Protein AF-X1VFS2-F1 (afdb_monomer)

pLDDT: mean 88.84, std 8.35, range [45.91, 97.94]

Secondary structure (DSSP, 8-state):
-HHHHHHHHHHHHHHHHHHHHHHHHHHHHHHHHHHHHTTPBPSS-EEETTT--EEE-TTPBPPHHHIIIIIHHHHHTT-EE--HHHHHHHHHHHHHHHHHHHHHHHHHHHHHHHHHH---PPTT-S---------PPPP-TT-EEE-TTS-EEE------GGGS-EETTSPBPS----TTHHHHHT-THHHHHHHHHHHHHHHT------SSS---HHHHHHHHHHTT--TTSEE-EE-TTT-PBPSS-EE----

InterPro domains:
  IPR007120 DNA-directed RNA polymerase, subunit 2, hybrid-binding domain [PF00562] (66-255)
  IPR007121 RNA polymerase, beta subunit, conserved site [PS01166] (142-154)
  IPR015712 DNA-directed RNA polymerase, subunit 2 [PTHR20856] (39-255)
  IPR037033 DNA-directed RNA polymerase, subunit 2, hybrid-binding domain superfamily [G3DSA:2.40.270.10] (96-205)
  IPR037033 DNA-directed RNA polymerase, subunit 2, hybrid-binding domain superfamily [G3DSA:2.40.270.10] (206-255)

Foldseek 3Di:
DVVVVVLVVVLVVLVVVLVVVLVVLLVVLLVQLCVLQAQDFAQQFKAFPPPRDRLGGGRDGDDPVSCVPRNVVCLLVVGIDGPPVSVVVSVVSNVVSVVVSVVSVVVSVVVSVDSVVDDDDDPPDPDDDDDDDDDDDDDDFQDWDADPLGDIDTRHDDDDQLQAKAAPVRHGDRDDDDPVVCVVVVSVVVLLCFLQQALCVLVVHDDDADPPRGDDLVNSLVSCVVSVHDSVQWGWIAGSVPRHIDPDTDRGGDD

Nearest PDB structures (foldseek):
  8i24-assembly1_C  TM=9.788E-01  e=1.398E-14  Acetivibrio thermocellus DSM 1313
  8x6g-assembly1_C  TM=9.625E-01  e=4.987E-12  Staphylococcus aureus
  7l7b-assembly1_C  TM=6.695E-01  e=7.170E-13  Clostridia bacterium
  8orq-assembly1_B  TM=9.599E-01  e=2.251E-09  Pyrococcus furiosus DSM 3638
  7o72-assembly1_B  TM=9.602E-01  e=4.252E-08  Saccharomyces cerevisiae 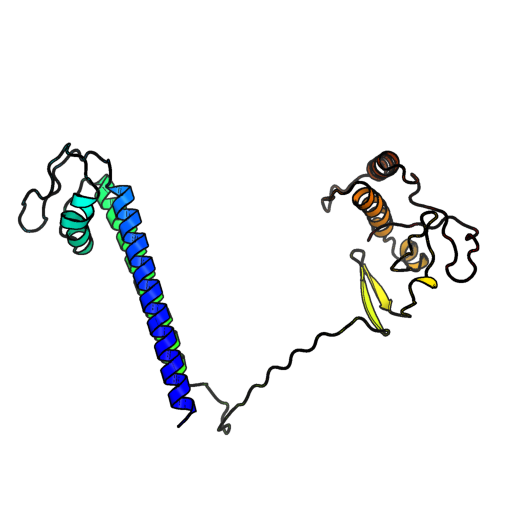S288C

Mean predicted aligned error: 11.98 Å

Sequence (255 aa):
SRERLSDAQFIKDIEAEREKAVKNLKEARDLCLERLLLGTKHTKDITHIETGDVVHKAGAKISGRVFKKKLLLAIIEDRLKFERSQENKIETIMLTYRNALNALLAQAEKRIDAIRKGDELAPGVIKMVKVYVARKRRLAVGDKMSGRHGNKGVVAKILPEEDMPFMADGTPVDIVLNPLGVPSRMNLGQILETHLGWAAEKGGYRVMSPVFDGVLEKTIKELLEEQDLPIIGKTALYDGRTGEIFDEEVTVGYI

Structure (mmCIF, N/CA/C/O backbone):
data_AF-X1VFS2-F1
#
_entry.id   AF-X1VFS2-F1
#
loop_
_atom_site.group_PDB
_atom_site.id
_atom_site.type_symbol
_atom_site.label_atom_id
_atom_site.label_alt_id
_atom_site.label_comp_id
_atom_site.label_asym_id
_atom_site.label_entity_id
_atom_site.label_seq_id
_atom_site.pdbx_PDB_ins_code
_atom_site.Cartn_x
_atom_site.Cartn_y
_atom_site.Cartn_z
_atom_site.occupancy
_atom_site.B_iso_or_equiv
_atom_site.auth_seq_id
_atom_site.auth_comp_id
_atom_site.auth_asym_id
_atom_site.auth_atom_id
_atom_site.pdbx_PDB_model_num
ATOM 1 N N . SER A 1 1 ? 1.709 -31.965 -31.008 1.00 50.56 1 SER A N 1
ATOM 2 C CA . SER A 1 1 ? 1.687 -30.973 -32.107 1.00 50.56 1 SER A CA 1
ATOM 3 C C . SER A 1 1 ? 1.217 -29.588 -31.652 1.00 50.56 1 SER A C 1
ATOM 5 O O . SER A 1 1 ? 1.825 -28.623 -32.086 1.00 50.56 1 SER A O 1
ATOM 7 N N . ARG A 1 2 ? 0.216 -29.457 -30.759 1.00 45.91 2 ARG A N 1
ATOM 8 C CA . ARG A 1 2 ? -0.259 -28.156 -30.223 1.00 45.91 2 ARG A CA 1
ATOM 9 C C . ARG A 1 2 ? 0.753 -27.363 -29.370 1.00 45.91 2 ARG A C 1
ATOM 11 O O . ARG A 1 2 ? 0.756 -26.147 -29.464 1.00 45.91 2 ARG A O 1
ATOM 18 N N . GLU A 1 3 ? 1.628 -28.013 -28.599 1.00 57.09 3 GLU A N 1
ATOM 19 C CA . GLU A 1 3 ? 2.626 -27.309 -27.759 1.00 57.09 3 GLU A CA 1
ATOM 20 C C . GLU A 1 3 ? 3.713 -26.616 -28.591 1.00 57.09 3 GLU A C 1
ATOM 22 O O . GLU A 1 3 ? 3.932 -25.426 -28.425 1.00 57.09 3 GLU A O 1
ATOM 27 N N . ARG A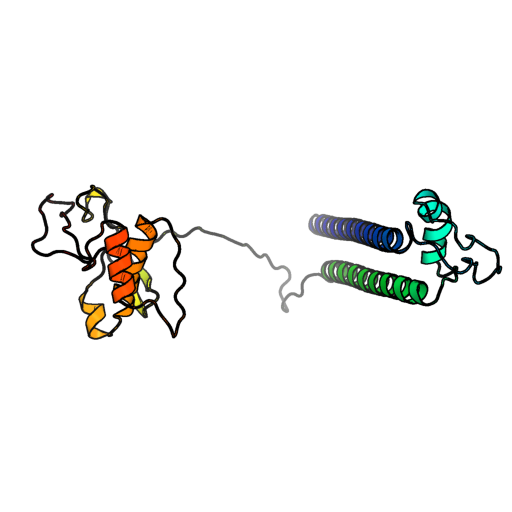 1 4 ? 4.268 -27.285 -29.612 1.00 59.44 4 ARG A N 1
ATOM 28 C CA . ARG A 1 4 ? 5.230 -26.655 -30.541 1.00 59.44 4 ARG A CA 1
ATOM 29 C C . ARG A 1 4 ? 4.635 -25.480 -31.330 1.00 59.44 4 ARG A C 1
ATOM 31 O O . ARG A 1 4 ? 5.365 -24.575 -31.713 1.00 59.44 4 ARG A O 1
ATOM 38 N N . LEU A 1 5 ? 3.321 -25.500 -31.578 1.00 60.72 5 LEU A N 1
ATOM 39 C CA . LEU A 1 5 ? 2.596 -24.370 -32.173 1.00 60.72 5 LEU A CA 1
ATOM 40 C C . LEU A 1 5 ? 2.491 -23.189 -31.192 1.00 60.72 5 LEU A C 1
ATOM 42 O O . LEU A 1 5 ? 2.562 -22.045 -31.626 1.00 60.72 5 LEU A O 1
ATOM 46 N N . SER A 1 6 ? 2.372 -23.462 -29.889 1.00 73.81 6 SER A N 1
ATOM 47 C CA . SER A 1 6 ? 2.388 -22.441 -28.836 1.00 73.81 6 SER A CA 1
ATOM 48 C C . SER A 1 6 ? 3.782 -21.839 -28.651 1.00 73.81 6 SER A C 1
ATOM 50 O O . SER A 1 6 ? 3.908 -20.623 -28.586 1.00 73.81 6 SER A O 1
ATOM 52 N N . ASP A 1 7 ? 4.831 -22.662 -28.633 1.00 79.25 7 ASP A N 1
ATOM 53 C CA . ASP A 1 7 ? 6.214 -22.194 -28.462 1.00 79.25 7 ASP A CA 1
ATOM 54 C C . ASP A 1 7 ? 6.672 -21.343 -29.649 1.00 79.25 7 ASP A C 1
ATOM 56 O O . ASP A 1 7 ? 7.290 -20.295 -29.471 1.00 79.25 7 ASP A O 1
ATOM 60 N N . ALA A 1 8 ? 6.308 -21.749 -30.870 1.00 83.25 8 ALA A N 1
ATOM 61 C CA . ALA A 1 8 ? 6.552 -20.956 -32.070 1.00 83.25 8 ALA A CA 1
ATOM 62 C C . ALA A 1 8 ? 5.844 -19.593 -32.009 1.00 83.25 8 ALA A C 1
ATOM 64 O O . ALA A 1 8 ? 6.416 -18.587 -32.431 1.00 83.25 8 ALA A O 1
ATOM 65 N N . GLN A 1 9 ? 4.629 -19.544 -31.452 1.00 86.94 9 GLN A N 1
ATOM 66 C CA . GLN A 1 9 ? 3.910 -18.290 -31.247 1.00 86.94 9 GLN A CA 1
ATOM 67 C C . GLN A 1 9 ? 4.601 -17.410 -30.194 1.00 86.94 9 GLN A C 1
ATOM 69 O O . GLN A 1 9 ? 4.817 -16.231 -30.454 1.00 86.94 9 GLN A O 1
ATOM 74 N N . PHE A 1 10 ? 5.040 -17.974 -29.065 1.00 84.81 10 PHE A N 1
ATOM 75 C CA . PHE A 1 10 ? 5.772 -17.225 -28.037 1.00 84.81 10 PHE A CA 1
ATOM 76 C C . PHE A 1 10 ? 7.107 -16.668 -28.540 1.00 84.81 10 PHE A C 1
ATOM 78 O O . PHE A 1 10 ? 7.449 -15.526 -28.238 1.00 84.81 10 PHE A O 1
ATOM 85 N N . ILE A 1 11 ? 7.857 -17.446 -29.326 1.00 88.31 11 ILE A N 1
ATOM 86 C CA . ILE A 1 11 ? 9.099 -16.974 -29.952 1.00 88.31 11 ILE A CA 1
ATOM 87 C C . ILE A 1 11 ? 8.795 -15.805 -30.891 1.00 88.31 11 ILE A C 1
ATOM 89 O O . ILE A 1 11 ? 9.463 -14.776 -30.810 1.00 88.31 11 ILE A O 1
ATOM 93 N N . LYS A 1 12 ? 7.750 -15.921 -31.718 1.00 91.44 12 LYS A N 1
ATOM 94 C CA . LYS A 1 12 ? 7.321 -14.848 -32.621 1.00 91.44 12 LYS A CA 1
ATOM 95 C C . LYS A 1 12 ? 6.915 -13.579 -31.866 1.00 91.44 12 LYS A C 1
ATOM 97 O O . LYS A 1 12 ? 7.256 -12.479 -32.295 1.00 91.44 12 LYS A O 1
ATOM 102 N N . ASP A 1 13 ? 6.233 -13.717 -30.733 1.00 91.19 13 ASP A N 1
ATOM 103 C CA . ASP A 1 13 ? 5.841 -12.582 -29.894 1.00 91.19 13 ASP A CA 1
ATOM 104 C C . ASP A 1 13 ? 7.070 -11.893 -29.270 1.00 91.19 13 ASP A C 1
ATOM 106 O O . ASP A 1 13 ? 7.151 -10.664 -29.263 1.00 91.19 13 ASP A O 1
ATOM 110 N N . ILE A 1 14 ? 8.069 -12.663 -28.817 1.00 90.56 14 ILE A N 1
ATOM 111 C CA . ILE A 1 14 ? 9.347 -12.128 -28.312 1.00 90.56 14 ILE A CA 1
ATOM 112 C C . ILE A 1 14 ? 10.132 -11.428 -29.426 1.00 90.56 14 ILE A C 1
ATOM 114 O O . ILE A 1 14 ? 10.718 -10.370 -29.197 1.00 90.56 14 ILE A O 1
ATOM 118 N N . GLU A 1 15 ? 10.149 -11.985 -30.637 1.00 91.50 15 GLU A N 1
ATOM 119 C CA . GLU A 1 15 ? 10.794 -11.362 -31.794 1.00 91.50 15 GLU A CA 1
ATOM 120 C C . GLU A 1 15 ? 10.118 -10.041 -32.175 1.00 91.50 15 GLU A C 1
ATOM 122 O O . GLU A 1 15 ? 10.817 -9.050 -32.401 1.00 91.50 15 GLU A O 1
ATOM 127 N N . ALA A 1 16 ? 8.784 -9.989 -32.161 1.00 92.81 16 ALA A N 1
ATOM 128 C CA . ALA A 1 16 ? 8.022 -8.766 -32.401 1.00 92.81 16 ALA A CA 1
ATOM 129 C C . ALA A 1 16 ? 8.253 -7.710 -31.302 1.00 92.81 16 ALA A C 1
ATOM 131 O O . ALA A 1 16 ? 8.432 -6.524 -31.597 1.00 92.81 16 ALA A O 1
ATOM 132 N N . GLU A 1 17 ? 8.296 -8.126 -30.030 1.00 92.00 17 GLU A N 1
ATOM 133 C CA . GLU A 1 17 ? 8.639 -7.262 -28.894 1.00 92.00 17 GLU A CA 1
ATOM 134 C C . GLU A 1 17 ? 10.053 -6.682 -29.057 1.00 92.00 17 GLU A C 1
ATOM 136 O O . GLU A 1 17 ? 10.250 -5.470 -28.931 1.00 92.00 17 GLU A O 1
ATOM 141 N N . ARG A 1 18 ? 11.024 -7.531 -29.422 1.00 93.12 18 ARG A N 1
ATOM 142 C CA . ARG A 1 18 ? 12.409 -7.139 -29.710 1.00 93.12 18 ARG A CA 1
ATOM 143 C C . ARG A 1 18 ? 12.472 -6.125 -30.848 1.00 93.12 18 ARG A C 1
ATOM 145 O O . ARG A 1 18 ? 13.117 -5.093 -30.691 1.00 93.12 18 ARG A O 1
ATOM 152 N N . GLU A 1 19 ? 11.815 -6.380 -31.978 1.00 92.62 19 GLU A N 1
ATOM 153 C CA . GLU A 1 19 ? 11.806 -5.461 -33.125 1.00 92.62 19 GLU A CA 1
ATOM 154 C C . GLU A 1 19 ? 11.235 -4.090 -32.763 1.00 92.62 19 GLU A C 1
ATOM 156 O O . GLU A 1 19 ? 11.834 -3.059 -33.087 1.00 92.62 19 GLU A O 1
ATOM 161 N N . LYS A 1 20 ? 10.116 -4.066 -32.032 1.00 93.94 20 LYS A N 1
ATOM 162 C CA . LYS A 1 20 ? 9.510 -2.826 -31.539 1.00 93.94 20 LYS A CA 1
ATOM 163 C C . LYS A 1 20 ? 10.455 -2.081 -30.597 1.00 93.94 20 LYS A C 1
ATOM 165 O O . LYS A 1 20 ? 10.632 -0.872 -30.736 1.00 93.94 20 LYS A O 1
ATOM 170 N N . ALA A 1 21 ? 11.090 -2.786 -29.666 1.00 91.69 21 ALA A N 1
ATOM 171 C CA . ALA A 1 21 ? 12.004 -2.184 -28.706 1.00 91.69 21 ALA A CA 1
ATOM 172 C C . ALA A 1 21 ? 13.284 -1.647 -29.382 1.00 91.69 21 ALA A C 1
ATOM 174 O O . ALA A 1 21 ? 13.715 -0.535 -29.081 1.00 91.69 21 ALA A O 1
ATOM 175 N N . VAL A 1 22 ? 13.836 -2.366 -30.368 1.00 93.25 22 VAL A N 1
ATOM 176 C CA . VAL A 1 22 ? 14.965 -1.899 -31.195 1.00 93.25 22 VAL A CA 1
ATOM 177 C C . VAL A 1 22 ? 14.580 -0.665 -32.007 1.00 93.25 22 VAL A C 1
ATOM 179 O O . VAL A 1 22 ? 15.368 0.276 -32.101 1.00 93.25 22 VAL A O 1
ATOM 182 N N . LYS A 1 23 ? 13.375 -0.638 -32.589 1.00 93.81 23 LYS A N 1
ATOM 183 C CA . LYS A 1 23 ? 12.868 0.531 -33.315 1.00 93.81 23 LYS A CA 1
ATOM 184 C C . LYS A 1 23 ? 12.774 1.753 -32.397 1.00 93.81 23 LYS A C 1
ATOM 186 O O . LYS A 1 23 ? 13.333 2.792 -32.733 1.00 93.81 23 LYS A O 1
ATOM 191 N N . ASN A 1 24 ? 12.167 1.603 -31.221 1.00 93.00 24 ASN A N 1
ATOM 192 C CA . ASN A 1 24 ? 12.066 2.680 -30.233 1.00 93.00 24 ASN A CA 1
ATOM 193 C C . ASN A 1 24 ? 13.450 3.183 -29.792 1.00 93.00 24 ASN A C 1
ATOM 195 O O . ASN A 1 24 ? 13.664 4.384 -29.653 1.00 93.00 24 ASN A O 1
ATOM 199 N N . LEU A 1 25 ? 14.412 2.273 -29.606 1.00 92.38 25 LEU A N 1
ATOM 200 C CA . LEU A 1 25 ? 15.778 2.628 -29.227 1.00 92.38 25 LEU A CA 1
ATOM 201 C C . LEU A 1 25 ? 16.503 3.409 -30.339 1.00 92.38 25 LEU A C 1
ATOM 203 O O . LEU A 1 25 ? 17.219 4.368 -30.048 1.00 92.38 25 LEU A O 1
ATOM 207 N N . LYS A 1 26 ? 16.295 3.037 -31.611 1.00 91.38 26 LYS A N 1
ATOM 208 C CA . LYS A 1 26 ? 16.805 3.786 -32.773 1.00 91.38 26 LYS A CA 1
ATOM 209 C C . LYS A 1 26 ? 16.201 5.187 -32.842 1.00 91.38 26 LYS A C 1
ATOM 211 O O . LYS A 1 26 ? 16.942 6.149 -32.998 1.00 91.38 26 LYS A O 1
ATOM 216 N N . GLU A 1 27 ? 14.888 5.310 -32.664 1.00 91.62 27 GLU A N 1
ATOM 217 C CA . GLU A 1 27 ? 14.199 6.607 -32.651 1.00 91.62 27 GLU A CA 1
ATOM 218 C C . GLU A 1 27 ? 14.689 7.502 -31.501 1.00 91.62 27 GLU A C 1
ATOM 220 O O . GLU A 1 27 ? 14.945 8.688 -31.705 1.00 91.62 27 GLU A O 1
ATOM 225 N N . ALA A 1 28 ? 14.902 6.935 -30.309 1.00 91.12 28 ALA A N 1
ATOM 226 C CA . ALA A 1 28 ? 15.454 7.660 -29.166 1.00 91.12 28 ALA A CA 1
ATOM 227 C C . ALA A 1 28 ? 16.888 8.153 -29.424 1.00 91.12 28 ALA A C 1
ATOM 229 O O . ALA A 1 28 ? 17.206 9.306 -29.128 1.00 91.12 28 ALA A O 1
ATOM 230 N N . ARG A 1 29 ? 17.747 7.311 -30.019 1.00 92.00 29 ARG A N 1
ATOM 231 C CA . ARG A 1 29 ? 19.097 7.708 -30.455 1.00 92.00 29 ARG A CA 1
ATOM 232 C C . ARG A 1 29 ? 19.027 8.860 -31.453 1.00 92.00 29 ARG A C 1
ATOM 234 O O . ARG A 1 29 ? 19.726 9.855 -31.269 1.00 92.00 29 ARG A O 1
ATOM 241 N N . ASP A 1 30 ? 18.196 8.727 -32.484 1.00 89.31 30 ASP A N 1
ATOM 242 C CA . ASP A 1 30 ? 18.066 9.725 -33.547 1.00 89.31 30 ASP A CA 1
ATOM 243 C C . ASP A 1 30 ? 17.601 11.066 -32.978 1.00 89.31 30 ASP A C 1
ATOM 245 O O . ASP A 1 30 ? 18.160 12.099 -33.333 1.00 89.31 30 ASP A O 1
ATOM 249 N N . LEU A 1 31 ? 16.665 11.051 -32.024 1.00 89.50 31 LEU A N 1
ATOM 250 C CA . LEU A 1 31 ? 16.196 12.245 -31.324 1.00 89.50 31 LEU A CA 1
ATOM 251 C C . LEU A 1 31 ? 17.290 12.894 -30.460 1.00 89.50 31 LEU A C 1
ATOM 253 O O . LEU A 1 31 ? 17.406 14.119 -30.431 1.00 89.50 31 LEU A O 1
ATOM 257 N N . CYS A 1 32 ? 18.097 12.100 -29.751 1.00 88.81 32 CYS A N 1
ATOM 258 C CA . CYS A 1 32 ? 19.217 12.609 -28.955 1.00 88.81 32 CYS A CA 1
ATOM 259 C C . CYS A 1 32 ? 20.290 13.262 -29.836 1.00 88.81 32 CYS A C 1
ATOM 261 O O . CYS A 1 32 ? 20.767 14.352 -29.517 1.00 88.81 32 CYS A O 1
ATOM 263 N N . LEU A 1 33 ? 20.631 12.629 -30.962 1.00 87.44 33 LEU A N 1
ATOM 264 C CA . LEU A 1 33 ? 21.558 13.183 -31.951 1.00 87.44 33 LEU A CA 1
ATOM 265 C C . LEU A 1 33 ? 20.980 14.439 -32.624 1.00 87.44 33 LEU A C 1
ATOM 267 O O . LEU A 1 33 ? 21.690 15.430 -32.793 1.00 87.44 33 LEU A O 1
ATOM 271 N N . GLU A 1 34 ? 19.687 14.431 -32.951 1.00 87.00 34 GLU A N 1
ATOM 272 C CA . GLU A 1 34 ? 18.983 15.569 -33.544 1.00 87.00 34 GLU A CA 1
ATOM 273 C C . GLU A 1 34 ? 18.989 16.774 -32.591 1.00 87.00 34 GLU A C 1
ATOM 275 O O . GLU A 1 34 ? 19.370 17.870 -32.994 1.00 87.00 34 GLU A O 1
ATOM 280 N N . ARG A 1 35 ? 18.666 16.578 -31.306 1.00 86.81 35 ARG A N 1
ATOM 281 C CA . ARG A 1 35 ? 18.717 17.634 -30.277 1.00 86.81 35 ARG A CA 1
ATOM 282 C C . ARG A 1 35 ? 20.121 18.184 -30.049 1.00 86.81 35 ARG A C 1
ATOM 284 O O . ARG A 1 35 ? 20.262 19.371 -29.775 1.00 86.81 35 ARG A O 1
ATOM 291 N N . LEU A 1 36 ? 21.143 17.334 -30.137 1.00 85.31 36 LEU A N 1
ATOM 292 C CA . LEU A 1 36 ? 22.529 17.751 -29.948 1.00 85.31 36 LEU A CA 1
ATOM 293 C C . LEU A 1 36 ? 23.019 18.659 -31.085 1.00 85.31 36 LEU A C 1
ATOM 295 O O . LEU A 1 36 ? 23.807 19.571 -30.839 1.00 85.31 36 LEU A O 1
ATOM 299 N N . LEU A 1 37 ? 22.582 18.391 -32.319 1.00 81.62 37 LEU A N 1
ATOM 300 C CA . LEU A 1 37 ? 23.125 19.028 -33.521 1.00 81.62 37 LEU A CA 1
ATOM 301 C C . LEU A 1 37 ? 22.239 20.148 -34.084 1.00 81.62 37 LEU A C 1
ATOM 303 O O . LEU A 1 37 ? 22.762 21.095 -34.678 1.00 81.62 37 LEU A O 1
ATOM 307 N N . LEU A 1 38 ? 20.918 20.099 -33.889 1.00 82.25 38 LEU A N 1
ATOM 308 C CA . LEU A 1 38 ? 20.002 21.127 -34.388 1.00 82.25 38 LEU A CA 1
ATOM 309 C C . LEU A 1 38 ? 20.279 22.501 -33.779 1.00 82.25 38 LEU A C 1
ATOM 311 O O . LEU A 1 38 ? 20.429 22.663 -32.573 1.00 82.25 38 LEU A O 1
ATOM 315 N N . GLY A 1 39 ? 20.292 23.526 -34.634 1.00 68.56 39 GLY A N 1
ATOM 316 C CA . GLY A 1 39 ? 20.418 24.923 -34.210 1.00 68.56 39 GLY A CA 1
ATOM 317 C C . GLY A 1 39 ? 21.813 25.331 -33.723 1.00 68.56 39 GLY A C 1
ATOM 318 O O . GLY A 1 39 ? 22.064 26.531 -33.586 1.00 68.56 39 GLY A O 1
ATOM 319 N N . THR A 1 40 ? 22.729 24.378 -33.534 1.00 73.00 40 THR A N 1
ATOM 320 C CA . THR A 1 40 ? 24.122 24.668 -33.190 1.00 73.00 40 THR A CA 1
ATOM 321 C C . THR A 1 40 ? 24.875 25.209 -34.408 1.00 73.00 40 THR A C 1
ATOM 323 O O . THR A 1 40 ? 24.685 24.759 -35.540 1.00 73.00 40 THR A O 1
ATOM 326 N N . LYS A 1 41 ? 25.686 26.250 -34.189 1.00 71.69 41 LYS A N 1
ATOM 327 C CA . LYS A 1 41 ? 26.643 26.752 -35.179 1.00 71.69 41 LYS A CA 1
ATOM 328 C C . LYS A 1 41 ? 27.991 26.127 -34.859 1.00 71.69 41 LYS A C 1
ATOM 330 O O . LYS A 1 41 ? 28.523 26.355 -33.778 1.00 71.69 41 LYS A O 1
ATOM 335 N N . HIS A 1 42 ? 28.526 25.353 -35.789 1.00 73.38 42 HIS A N 1
ATOM 336 C CA . HIS A 1 42 ? 29.829 24.718 -35.625 1.00 73.38 42 HIS A CA 1
ATOM 337 C C . HIS A 1 42 ? 30.931 25.702 -36.008 1.00 73.38 42 HIS A C 1
ATOM 339 O O . HIS A 1 42 ? 30.791 26.432 -36.993 1.00 73.38 42 HIS A O 1
ATOM 345 N N . THR A 1 43 ? 32.010 25.734 -35.229 1.00 72.44 43 THR A N 1
ATOM 346 C CA . THR A 1 43 ? 33.159 26.617 -35.489 1.00 72.44 43 THR A CA 1
ATOM 347 C C . THR A 1 43 ? 34.068 26.080 -36.596 1.00 72.44 43 THR A C 1
ATOM 349 O O . THR A 1 43 ? 34.759 26.855 -37.253 1.00 72.44 43 THR A O 1
ATOM 352 N N . LYS A 1 44 ? 34.035 24.763 -36.828 1.00 78.88 44 LYS A N 1
ATOM 353 C CA . LYS A 1 44 ? 34.806 24.045 -37.848 1.00 78.88 44 LYS A CA 1
ATOM 354 C C . LYS A 1 44 ? 33.883 23.327 -38.831 1.00 78.88 44 LYS A C 1
ATOM 356 O O . LYS A 1 44 ? 32.748 22.990 -38.489 1.00 78.88 44 LYS A O 1
ATOM 361 N N . ASP A 1 45 ? 34.392 23.109 -40.041 1.00 81.88 45 ASP A N 1
ATOM 362 C CA . ASP A 1 45 ? 33.724 22.313 -41.069 1.00 81.88 45 ASP A CA 1
ATOM 363 C C . ASP A 1 45 ? 33.577 20.863 -40.590 1.00 81.88 45 ASP A C 1
ATOM 365 O O . ASP A 1 45 ? 34.504 20.294 -40.012 1.00 81.88 45 ASP A O 1
ATOM 369 N N . ILE A 1 46 ? 32.413 20.265 -40.846 1.00 80.88 46 ILE A N 1
ATOM 370 C CA . ILE A 1 46 ? 32.204 18.829 -40.660 1.00 80.88 46 ILE A CA 1
ATOM 371 C C . ILE A 1 46 ? 32.723 18.150 -41.921 1.00 80.88 46 ILE A C 1
ATOM 373 O O . ILE A 1 46 ? 32.163 18.346 -43.007 1.00 80.88 46 ILE A O 1
ATOM 377 N N . THR A 1 47 ? 33.787 17.366 -41.779 1.00 82.12 47 THR A N 1
ATOM 378 C CA . THR A 1 47 ? 34.448 16.681 -42.892 1.00 82.12 47 THR A CA 1
ATOM 379 C C . THR A 1 47 ? 34.248 15.176 -42.820 1.00 82.12 47 THR A C 1
ATOM 381 O O . THR A 1 47 ? 34.087 14.602 -41.741 1.00 82.12 47 THR A O 1
ATOM 384 N N . HIS A 1 48 ? 34.253 14.527 -43.980 1.00 81.69 48 HIS A N 1
ATOM 385 C CA . HIS A 1 48 ? 34.316 13.074 -44.050 1.00 81.69 48 HIS A CA 1
ATOM 386 C C . HIS A 1 48 ? 35.725 12.606 -43.671 1.00 81.69 48 HIS A C 1
ATOM 388 O O . HIS A 1 48 ? 36.713 13.172 -44.139 1.00 81.69 48 HIS A O 1
ATOM 394 N N . ILE A 1 49 ? 35.827 11.574 -42.834 1.00 77.50 49 ILE A N 1
ATOM 395 C CA . ILE A 1 49 ? 37.110 11.080 -42.312 1.00 77.50 49 ILE A CA 1
ATOM 396 C C . ILE A 1 49 ? 37.967 10.486 -43.438 1.00 77.50 49 ILE A C 1
ATOM 398 O O . ILE A 1 49 ? 39.168 10.731 -43.479 1.00 77.50 49 ILE A O 1
ATOM 402 N N . GLU A 1 50 ? 37.350 9.753 -44.368 1.00 75.94 50 GLU A N 1
ATOM 403 C CA . GLU A 1 50 ? 38.076 9.064 -45.448 1.00 75.94 50 GLU A CA 1
ATOM 404 C C . GLU A 1 50 ? 38.374 9.944 -46.672 1.00 75.94 50 GLU A C 1
ATOM 406 O O . GLU A 1 50 ? 39.476 9.886 -47.206 1.00 75.94 50 GLU A O 1
ATOM 411 N N . THR A 1 51 ? 37.415 10.757 -47.136 1.00 75.81 51 THR A N 1
ATOM 412 C CA . THR A 1 51 ? 37.570 11.542 -48.374 1.00 75.81 51 THR A CA 1
ATOM 413 C C . THR A 1 51 ? 38.055 12.967 -48.121 1.00 75.81 51 THR A C 1
ATOM 415 O O . THR A 1 51 ? 38.486 13.644 -49.047 1.00 75.81 51 THR A O 1
ATOM 418 N N . GLY A 1 52 ? 37.988 13.448 -46.874 1.00 71.25 52 GLY A N 1
ATOM 419 C CA . GLY A 1 52 ? 38.297 14.836 -46.529 1.00 71.25 52 GLY A CA 1
ATOM 420 C C . GLY A 1 52 ? 37.256 15.850 -47.018 1.00 71.25 52 GLY A C 1
ATOM 421 O O . GLY A 1 52 ? 37.410 17.044 -46.760 1.00 71.25 52 GLY A O 1
ATOM 422 N N . ASP A 1 53 ? 36.187 15.400 -47.682 1.00 79.56 53 ASP A N 1
ATOM 423 C CA . ASP A 1 53 ? 35.170 16.281 -48.250 1.00 79.56 53 ASP A CA 1
ATOM 424 C C . ASP A 1 53 ? 34.386 17.017 -47.164 1.00 79.56 53 ASP A C 1
ATOM 426 O O . ASP A 1 53 ? 33.999 16.447 -46.138 1.00 79.56 53 ASP A O 1
ATOM 430 N N . VAL A 1 54 ? 34.088 18.293 -47.419 1.00 80.62 54 VAL A N 1
ATOM 431 C CA . VAL A 1 54 ? 33.267 19.114 -46.525 1.00 80.62 54 VAL A CA 1
ATOM 432 C C . VAL A 1 54 ? 31.797 18.721 -46.680 1.00 80.62 54 VAL A C 1
ATOM 434 O O . VAL A 1 54 ? 31.118 19.110 -47.632 1.00 80.62 54 VAL A O 1
ATOM 437 N N . VAL A 1 55 ? 31.284 17.972 -45.704 1.00 80.25 55 VAL A N 1
ATOM 438 C CA . VAL A 1 55 ? 29.888 17.513 -45.650 1.00 80.25 55 VAL A CA 1
ATOM 439 C C . VAL A 1 55 ? 28.964 18.644 -45.196 1.00 80.25 55 VAL A C 1
ATOM 441 O O . VAL A 1 55 ? 27.831 18.767 -45.678 1.00 80.25 55 VAL A O 1
ATOM 444 N N . HIS A 1 56 ? 29.448 19.508 -44.297 1.00 81.88 56 HIS A N 1
ATOM 445 C CA . HIS A 1 56 ? 28.732 20.699 -43.850 1.00 81.88 56 HIS A CA 1
ATOM 446 C C . HIS A 1 56 ? 29.693 21.825 -43.450 1.00 81.88 56 HIS A C 1
ATOM 448 O O . HIS A 1 56 ? 30.591 21.618 -42.637 1.00 81.88 56 HIS A O 1
ATOM 454 N N . LYS A 1 57 ? 29.476 23.030 -43.990 1.00 78.44 57 LYS A N 1
ATOM 455 C CA . LYS A 1 57 ? 30.327 24.202 -43.729 1.00 78.44 57 LYS A CA 1
ATOM 456 C C . LYS A 1 57 ? 30.148 24.760 -42.310 1.00 78.44 57 LYS A C 1
ATOM 458 O O . LYS A 1 57 ? 29.041 24.736 -41.761 1.00 78.44 57 LYS A O 1
ATOM 463 N N . ALA A 1 58 ? 31.221 25.321 -41.765 1.00 78.06 58 ALA A N 1
ATOM 464 C CA . ALA A 1 58 ? 31.274 26.055 -40.510 1.00 78.06 58 ALA A CA 1
ATOM 465 C C . ALA A 1 58 ? 30.340 27.274 -40.539 1.00 78.06 58 ALA A C 1
ATOM 467 O O . ALA A 1 58 ? 30.103 27.890 -41.578 1.00 78.06 58 ALA A O 1
ATOM 468 N N . GLY A 1 59 ? 29.768 27.620 -39.385 1.00 68.94 59 GLY A N 1
ATOM 469 C CA . GLY A 1 59 ? 28.878 28.774 -39.215 1.00 68.94 59 GLY A CA 1
ATOM 470 C C . GLY A 1 59 ? 27.452 28.612 -39.764 1.00 68.94 59 GLY A C 1
ATOM 471 O O . GLY A 1 59 ? 26.556 29.349 -39.340 1.00 68.94 59 GLY A O 1
ATOM 472 N N . ALA A 1 60 ? 27.200 27.636 -40.644 1.00 78.25 60 ALA A N 1
ATOM 473 C CA . ALA A 1 60 ? 25.857 27.297 -41.105 1.00 78.25 60 ALA A CA 1
ATOM 474 C C . ALA A 1 60 ? 25.079 26.534 -40.017 1.00 78.25 60 ALA A C 1
ATOM 476 O O . ALA A 1 60 ? 25.626 25.677 -39.324 1.00 78.25 60 ALA A O 1
ATOM 477 N N . LYS A 1 61 ? 23.783 26.836 -39.863 1.00 79.31 61 LYS A N 1
ATOM 478 C CA . LYS A 1 61 ? 22.908 26.113 -38.928 1.00 79.31 61 LYS A CA 1
ATOM 479 C C . LYS A 1 61 ? 22.494 24.769 -39.527 1.00 79.31 61 LYS A C 1
ATOM 481 O O . LYS A 1 61 ? 21.989 24.734 -40.651 1.00 79.31 61 LYS A O 1
ATOM 486 N N . ILE A 1 62 ? 22.604 23.692 -38.753 1.00 79.81 62 ILE A N 1
ATOM 487 C CA . ILE A 1 62 ? 22.041 22.397 -39.144 1.00 79.81 62 ILE A CA 1
ATOM 488 C C . ILE A 1 62 ? 20.513 22.465 -39.041 1.00 79.81 62 ILE A C 1
ATOM 490 O O . ILE A 1 62 ? 19.955 22.716 -37.971 1.00 79.81 62 ILE A O 1
ATOM 494 N N . SER A 1 63 ? 19.833 22.225 -40.164 1.00 78.88 63 SER A N 1
ATOM 495 C CA . SER A 1 63 ? 18.379 22.024 -40.218 1.00 78.88 63 SER A CA 1
ATOM 496 C C . SER A 1 63 ? 18.030 20.534 -40.144 1.00 78.88 63 SER A C 1
ATOM 498 O O . SER A 1 63 ? 18.815 19.687 -40.574 1.00 78.88 63 SER A O 1
ATOM 500 N N . GLY A 1 64 ? 16.823 20.191 -39.676 1.00 75.75 64 GLY A N 1
ATOM 501 C CA . GLY A 1 64 ? 16.395 18.787 -39.524 1.00 75.75 64 GLY A CA 1
ATOM 502 C C . GLY A 1 64 ? 16.423 17.993 -40.836 1.00 75.75 64 GLY A C 1
ATOM 503 O O . GLY A 1 64 ? 16.715 16.798 -40.852 1.00 75.75 64 GLY A O 1
ATOM 504 N N . ARG A 1 65 ? 16.222 18.672 -41.975 1.00 78.31 65 ARG A N 1
ATOM 505 C CA . ARG A 1 65 ? 16.327 18.065 -43.312 1.00 78.31 65 ARG A CA 1
ATOM 506 C C . ARG A 1 65 ? 17.765 17.675 -43.663 1.00 78.31 65 ARG A C 1
ATOM 508 O O . ARG A 1 65 ? 17.973 16.632 -44.278 1.00 78.31 65 ARG A O 1
ATOM 515 N N . VAL A 1 66 ? 18.738 18.504 -43.284 1.00 78.25 66 VAL A N 1
ATOM 516 C CA . VAL A 1 66 ? 20.170 18.240 -43.491 1.00 78.25 66 VAL A CA 1
ATOM 517 C C . VAL A 1 66 ? 20.641 17.128 -42.559 1.00 78.25 66 VAL A C 1
ATOM 519 O O . VAL A 1 66 ? 21.315 16.210 -43.019 1.00 78.25 66 VAL A O 1
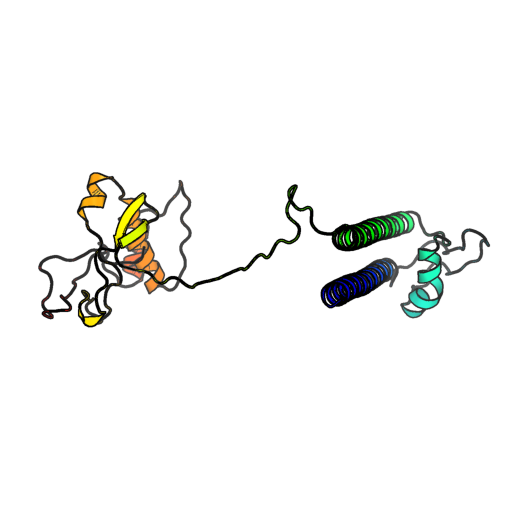ATOM 522 N N . PHE A 1 67 ? 20.208 17.151 -41.296 1.00 81.88 67 PHE A N 1
ATOM 523 C CA . PHE A 1 67 ? 20.518 16.104 -40.328 1.00 81.88 67 PHE A CA 1
ATOM 524 C C . PHE A 1 67 ? 20.073 14.720 -40.823 1.00 81.88 67 PHE A C 1
ATOM 526 O O . PHE A 1 67 ? 20.907 13.831 -40.984 1.00 81.88 67 PHE A O 1
ATOM 533 N N . LYS A 1 68 ? 18.792 14.564 -41.185 1.00 79.62 68 LYS A N 1
ATOM 534 C CA . LYS A 1 68 ? 18.240 13.272 -41.626 1.00 79.62 68 LYS A CA 1
ATOM 535 C C . LYS A 1 68 ? 18.838 12.755 -42.937 1.00 79.62 68 LYS A C 1
ATOM 537 O O . LYS A 1 68 ? 19.025 11.553 -43.073 1.00 79.62 68 LYS A O 1
ATOM 542 N N . LYS A 1 69 ? 19.122 13.632 -43.911 1.00 76.94 69 LYS A N 1
ATOM 543 C CA . LYS A 1 69 ? 19.606 13.208 -45.241 1.00 76.94 69 LYS A CA 1
ATOM 544 C C . LYS A 1 69 ? 21.120 13.053 -45.354 1.00 76.94 69 LYS A C 1
ATOM 546 O O . LYS A 1 69 ? 21.556 12.250 -46.167 1.00 76.94 69 LYS A O 1
ATOM 551 N N . LYS A 1 70 ? 21.904 13.866 -44.641 1.00 75.81 70 LYS A N 1
ATOM 552 C CA . LYS A 1 70 ? 23.357 13.970 -44.866 1.00 75.81 70 LYS A CA 1
ATOM 553 C C . LYS A 1 70 ? 24.207 13.561 -43.670 1.00 75.81 70 LYS A C 1
ATOM 555 O O . LYS A 1 70 ? 25.331 13.130 -43.875 1.00 75.81 70 LYS A O 1
ATOM 560 N N . LEU A 1 71 ? 23.702 13.720 -42.447 1.00 77.81 71 LEU A N 1
ATOM 561 C CA . LEU A 1 71 ? 24.520 13.548 -41.244 1.00 77.81 71 LEU A CA 1
ATOM 562 C C . LEU A 1 71 ? 24.198 12.255 -40.501 1.00 77.81 71 LEU A C 1
ATOM 564 O O . LEU A 1 71 ? 25.116 11.566 -40.090 1.00 77.81 71 LEU A O 1
ATOM 568 N N . LEU A 1 72 ? 22.923 11.887 -40.366 1.00 81.38 72 LEU A N 1
ATOM 569 C CA . LEU A 1 72 ? 22.508 10.765 -39.523 1.00 81.38 72 LEU A CA 1
ATOM 570 C C . LEU A 1 72 ? 23.187 9.439 -39.904 1.00 81.38 72 LEU A C 1
ATOM 572 O O . LEU A 1 72 ? 23.784 8.798 -39.046 1.00 81.38 72 LEU A O 1
ATOM 576 N N . LEU A 1 73 ? 23.132 9.048 -41.182 1.00 81.19 73 LEU A N 1
ATOM 577 C CA . LEU A 1 73 ? 23.751 7.801 -41.646 1.00 81.19 73 LEU A CA 1
ATOM 578 C C . LEU A 1 73 ? 25.276 7.828 -41.464 1.00 81.19 73 LEU A C 1
ATOM 580 O O . LEU A 1 73 ? 25.846 6.884 -40.933 1.00 81.19 73 LEU A O 1
ATOM 584 N N . ALA A 1 74 ? 25.914 8.945 -41.814 1.00 80.69 74 ALA A N 1
ATOM 585 C CA . ALA A 1 74 ? 27.361 9.095 -41.724 1.00 80.69 74 ALA A CA 1
ATOM 586 C C . ALA A 1 74 ? 27.877 9.174 -40.269 1.00 80.69 74 ALA A C 1
ATOM 588 O O . ALA A 1 74 ? 28.993 8.746 -40.001 1.00 80.69 74 ALA A O 1
ATOM 589 N N . ILE A 1 75 ? 27.066 9.662 -39.317 1.00 81.19 75 ILE A N 1
ATOM 590 C CA . ILE A 1 75 ? 27.352 9.589 -37.870 1.00 81.19 75 ILE A CA 1
ATOM 591 C C . ILE A 1 75 ? 27.262 8.141 -37.380 1.00 81.19 75 ILE A C 1
ATOM 593 O O . ILE A 1 75 ? 28.087 7.701 -36.588 1.00 81.19 75 ILE A O 1
ATOM 597 N N . ILE A 1 76 ? 26.252 7.391 -37.832 1.00 80.75 76 ILE A N 1
ATOM 598 C CA . ILE A 1 76 ? 26.064 5.989 -37.431 1.00 80.75 76 ILE A CA 1
ATOM 599 C C . ILE A 1 76 ? 27.217 5.114 -37.935 1.00 80.75 76 ILE A C 1
ATOM 601 O O . ILE A 1 76 ? 27.638 4.205 -37.225 1.00 80.75 76 ILE A O 1
ATOM 605 N N . GLU A 1 77 ? 27.715 5.398 -39.138 1.00 80.50 77 GLU A N 1
ATOM 606 C CA . GLU A 1 77 ? 28.849 4.712 -39.766 1.00 80.50 77 GLU A CA 1
ATOM 607 C C . GLU A 1 77 ? 30.219 5.235 -39.303 1.00 80.50 77 GLU A C 1
ATOM 609 O O . GLU A 1 77 ? 31.233 4.770 -39.812 1.00 80.50 77 GLU A O 1
ATOM 614 N N . ASP A 1 78 ? 30.251 6.183 -38.359 1.00 79.31 78 ASP A N 1
ATOM 615 C CA . ASP A 1 78 ? 31.474 6.773 -37.800 1.00 79.31 78 ASP A CA 1
ATOM 616 C C . ASP A 1 78 ? 32.400 7.400 -38.861 1.00 79.31 78 ASP A C 1
ATOM 618 O O . ASP A 1 78 ? 33.619 7.282 -38.815 1.00 79.31 78 ASP A O 1
ATOM 622 N N . ARG A 1 79 ? 31.806 8.057 -39.868 1.00 81.12 79 ARG A N 1
ATOM 623 C CA . ARG A 1 79 ? 32.523 8.617 -41.030 1.00 81.12 79 ARG A CA 1
ATOM 624 C C . ARG A 1 79 ? 32.721 10.127 -40.988 1.00 81.12 79 ARG A C 1
ATOM 626 O O . ARG A 1 79 ? 33.275 10.691 -41.931 1.00 81.12 79 ARG A O 1
ATOM 633 N N . LEU A 1 80 ? 32.251 10.808 -39.946 1.00 82.12 80 LEU A N 1
ATOM 634 C CA . LEU A 1 80 ? 32.296 12.268 -39.850 1.00 82.12 80 LEU A CA 1
ATOM 635 C C . LEU A 1 80 ? 33.184 12.732 -38.708 1.00 82.12 80 LEU A C 1
ATOM 637 O O . LEU A 1 80 ? 33.060 12.259 -37.584 1.00 82.12 80 LEU A O 1
ATOM 641 N N . LYS A 1 81 ? 33.999 13.745 -38.989 1.00 81.50 81 LYS A N 1
ATOM 642 C CA . LYS A 1 81 ? 34.802 14.433 -37.987 1.00 81.50 81 LYS A CA 1
ATOM 643 C C . LYS A 1 81 ? 34.087 15.692 -37.51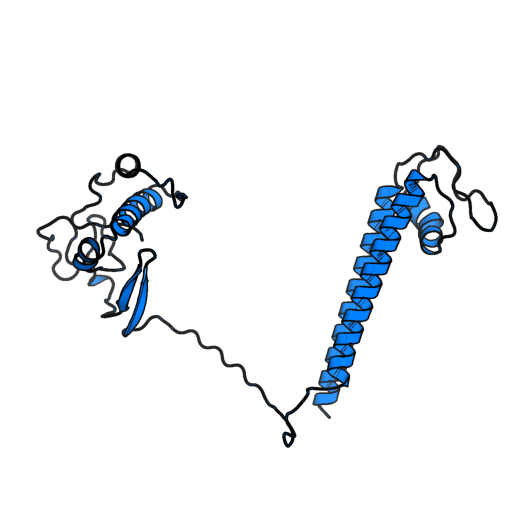2 1.00 81.50 81 LYS A C 1
ATOM 645 O O . LYS A 1 81 ? 33.720 16.549 -38.318 1.00 81.50 81 LYS A O 1
ATOM 650 N N . PHE A 1 82 ? 33.911 15.806 -36.199 1.00 83.19 82 PHE A N 1
ATOM 651 C CA . PHE A 1 82 ? 33.283 16.957 -35.551 1.00 83.19 82 PHE A CA 1
ATOM 652 C C . PHE A 1 82 ? 34.300 17.768 -34.743 1.00 83.19 82 PHE A C 1
ATOM 654 O O . PHE A 1 82 ? 35.480 17.439 -34.635 1.00 83.19 82 PHE A O 1
ATOM 661 N N . GLU A 1 83 ? 33.839 18.870 -34.157 1.00 82.69 83 GLU A N 1
ATOM 662 C CA . GLU A 1 83 ? 34.595 19.550 -33.114 1.00 82.69 83 GLU A CA 1
ATOM 663 C C . GLU A 1 83 ? 34.662 18.675 -31.848 1.00 82.69 83 GLU A C 1
ATOM 665 O O . GLU A 1 83 ? 33.670 18.055 -31.464 1.00 82.69 83 GLU A O 1
ATOM 670 N N . ARG A 1 84 ? 35.805 18.689 -31.149 1.00 81.94 84 ARG A N 1
ATOM 671 C CA . ARG A 1 84 ? 36.111 17.821 -29.994 1.00 81.94 84 ARG A CA 1
ATOM 672 C C . ARG A 1 84 ? 35.010 17.769 -28.922 1.00 81.94 84 ARG A C 1
ATOM 674 O O . ARG A 1 84 ? 34.750 16.718 -28.350 1.00 81.94 84 ARG A O 1
ATOM 681 N N . SER A 1 85 ? 34.338 18.891 -28.644 1.00 82.06 85 SER A N 1
ATOM 682 C CA . SER A 1 85 ? 33.240 18.939 -27.660 1.00 82.06 85 SER A CA 1
ATOM 683 C C . SER A 1 85 ? 31.996 18.158 -28.108 1.00 82.06 85 SER A C 1
ATOM 685 O O . SER A 1 85 ? 31.292 17.570 -27.286 1.00 82.06 85 SER A O 1
ATOM 687 N N . GLN A 1 86 ? 31.711 18.156 -29.409 1.00 82.69 86 GLN A N 1
ATOM 688 C CA . GLN A 1 86 ? 30.558 17.477 -29.995 1.00 82.69 86 GLN A CA 1
ATOM 689 C C . GLN A 1 86 ? 30.859 16.011 -30.265 1.00 82.69 86 GLN A C 1
ATOM 691 O O . GLN A 1 86 ? 30.006 15.175 -29.995 1.00 82.69 86 GLN A O 1
ATOM 696 N N . GLU A 1 87 ? 32.078 15.708 -30.705 1.00 84.06 87 GLU A N 1
ATOM 697 C CA . GLU A 1 87 ? 32.576 14.347 -30.904 1.00 84.06 87 GLU A CA 1
ATOM 698 C C . GLU A 1 87 ? 32.442 13.518 -29.617 1.00 84.06 87 GLU A C 1
ATOM 700 O O . GLU A 1 87 ? 31.744 12.509 -29.622 1.00 84.06 87 GLU A O 1
ATOM 705 N N . ASN A 1 88 ? 32.923 14.030 -28.475 1.00 85.94 88 ASN A N 1
ATOM 706 C CA . ASN A 1 88 ? 32.778 13.357 -27.176 1.00 85.94 88 ASN A CA 1
ATOM 707 C C . ASN A 1 88 ? 31.307 13.079 -26.792 1.00 85.94 88 ASN A C 1
ATOM 709 O O . ASN A 1 88 ? 30.980 12.045 -26.204 1.00 85.94 88 ASN A O 1
ATOM 713 N N . LYS A 1 89 ? 30.391 14.013 -27.096 1.00 87.12 89 LYS A N 1
ATOM 714 C CA . LYS A 1 89 ? 28.954 13.862 -26.796 1.00 87.12 89 LYS A CA 1
ATOM 715 C C . LYS A 1 89 ? 28.288 12.849 -27.726 1.00 87.12 89 LYS A C 1
ATOM 717 O O . LYS A 1 89 ? 27.490 12.040 -27.257 1.00 87.12 89 LYS A O 1
ATOM 722 N N . ILE A 1 90 ? 28.617 12.881 -29.018 1.00 87.62 90 ILE A N 1
ATOM 723 C CA . ILE A 1 90 ? 28.146 11.909 -30.011 1.00 87.62 90 ILE A CA 1
ATOM 724 C C . ILE A 1 90 ? 28.633 10.511 -29.626 1.00 87.62 90 ILE A C 1
ATOM 726 O O . ILE A 1 90 ? 27.826 9.587 -29.568 1.00 87.62 90 ILE A O 1
ATOM 730 N N . GLU A 1 91 ? 29.912 10.368 -29.282 1.00 88.06 91 GLU A N 1
ATOM 731 C CA . GLU A 1 91 ? 30.503 9.103 -28.850 1.00 88.06 91 GLU A CA 1
ATOM 732 C C . GLU A 1 91 ? 29.799 8.550 -27.605 1.00 88.06 91 GLU A C 1
ATOM 734 O O . GLU A 1 91 ? 29.414 7.383 -27.583 1.00 88.06 91 GLU A O 1
ATOM 739 N N . THR A 1 92 ? 29.518 9.400 -26.611 1.00 89.31 92 THR A N 1
ATOM 740 C CA . THR A 1 92 ? 28.777 9.004 -25.398 1.00 89.31 92 THR A CA 1
ATOM 741 C C . THR A 1 92 ? 27.372 8.484 -25.728 1.00 89.31 92 THR A C 1
ATOM 743 O O . THR A 1 92 ? 26.952 7.436 -25.224 1.00 89.31 92 THR A O 1
ATOM 746 N N . ILE A 1 93 ? 26.638 9.188 -26.598 1.00 89.75 93 ILE A N 1
ATOM 747 C CA . ILE A 1 93 ? 25.294 8.784 -27.046 1.00 89.75 93 ILE A CA 1
ATOM 748 C C . ILE A 1 93 ? 25.361 7.452 -27.801 1.00 89.75 93 ILE A C 1
ATOM 750 O O . ILE A 1 93 ? 24.553 6.556 -27.551 1.00 89.75 93 ILE A O 1
ATOM 754 N N . MET A 1 94 ? 26.337 7.300 -28.696 1.00 89.62 94 MET A N 1
ATOM 755 C CA . MET A 1 94 ? 26.521 6.090 -29.494 1.00 89.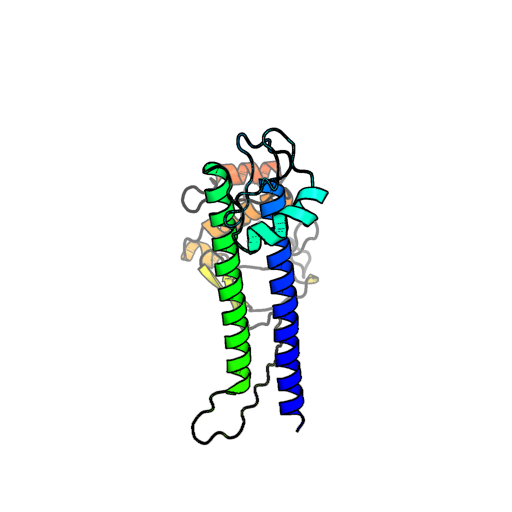62 94 MET A CA 1
ATOM 756 C C . MET A 1 94 ? 26.948 4.895 -28.640 1.00 89.62 94 MET A C 1
ATOM 758 O O . MET A 1 94 ? 26.424 3.802 -28.841 1.00 89.62 94 MET A O 1
ATOM 762 N N . LEU A 1 95 ? 27.834 5.087 -27.661 1.00 90.69 95 LEU A N 1
ATOM 763 C CA . LEU A 1 95 ? 28.239 4.055 -26.707 1.00 90.69 95 LEU A CA 1
ATOM 764 C C . LEU A 1 95 ? 27.046 3.587 -25.866 1.00 90.69 95 LEU A C 1
ATOM 766 O O . LEU A 1 95 ? 26.795 2.387 -25.761 1.00 90.69 95 LEU A O 1
ATOM 770 N N . THR A 1 96 ? 26.261 4.527 -25.337 1.00 91.75 96 THR A N 1
ATOM 771 C CA . THR A 1 96 ? 25.047 4.218 -24.564 1.00 91.75 96 THR A CA 1
ATOM 772 C C . THR A 1 96 ? 24.036 3.443 -25.412 1.00 91.75 96 THR A C 1
ATOM 774 O O . THR A 1 96 ? 23.503 2.428 -24.965 1.00 91.75 96 THR A O 1
ATOM 777 N N . TYR A 1 97 ? 23.818 3.870 -26.661 1.00 92.25 97 TYR A N 1
ATOM 778 C CA . TYR A 1 97 ? 22.953 3.176 -27.616 1.00 92.25 97 TYR A CA 1
ATOM 779 C C . TYR A 1 97 ? 23.445 1.754 -27.923 1.00 92.25 97 TYR A C 1
ATOM 781 O O . TYR A 1 97 ? 22.647 0.821 -27.873 1.00 92.25 97 TYR A O 1
ATOM 789 N N . ARG A 1 98 ? 24.742 1.565 -28.210 1.00 92.00 98 ARG A N 1
ATOM 790 C CA . ARG A 1 98 ? 25.326 0.240 -28.488 1.00 92.00 98 ARG A CA 1
ATOM 791 C C . ARG A 1 98 ? 25.176 -0.695 -27.288 1.00 92.00 98 ARG A C 1
ATOM 793 O O . ARG A 1 98 ? 24.757 -1.834 -27.464 1.00 92.00 98 ARG A O 1
ATOM 800 N N . ASN A 1 99 ? 25.453 -0.205 -26.080 1.00 94.12 99 ASN A N 1
ATOM 801 C CA . ASN A 1 99 ? 25.308 -0.986 -24.851 1.00 94.12 99 ASN A CA 1
ATOM 802 C C . ASN A 1 99 ? 23.851 -1.399 -24.614 1.00 94.12 99 ASN A C 1
ATOM 804 O O . ASN A 1 99 ? 23.577 -2.571 -24.363 1.00 94.12 99 ASN A O 1
ATOM 808 N N . ALA A 1 100 ? 22.913 -0.459 -24.753 1.00 92.06 100 ALA A N 1
ATOM 809 C CA . ALA A 1 100 ? 21.487 -0.741 -24.623 1.00 92.06 100 ALA A CA 1
ATOM 810 C C . ALA A 1 100 ? 20.989 -1.724 -25.695 1.00 92.06 100 ALA A C 1
ATOM 812 O O . ALA A 1 100 ? 20.223 -2.634 -25.385 1.00 92.06 100 ALA A O 1
ATOM 813 N N . LEU A 1 101 ? 21.454 -1.583 -26.942 1.00 93.38 101 LEU A N 1
ATOM 814 C CA . LEU A 1 101 ? 21.105 -2.484 -28.038 1.00 93.38 101 LEU A CA 1
ATOM 815 C C . LEU A 1 101 ? 21.609 -3.903 -27.765 1.00 93.38 101 LEU A C 1
ATOM 817 O O . LEU A 1 101 ? 20.835 -4.850 -27.869 1.00 93.38 101 LEU A O 1
ATOM 821 N N . ASN A 1 102 ? 22.875 -4.049 -27.371 1.00 94.12 102 ASN A N 1
ATOM 822 C CA . ASN A 1 102 ? 23.465 -5.349 -27.058 1.00 94.12 102 ASN A CA 1
ATOM 823 C C . ASN A 1 102 ? 22.754 -6.022 -25.879 1.00 94.12 102 ASN A C 1
ATOM 825 O O . ASN A 1 102 ? 22.448 -7.209 -25.954 1.00 94.12 102 ASN A O 1
ATOM 829 N N . ALA A 1 103 ? 22.437 -5.271 -24.821 1.00 93.19 103 ALA A N 1
ATOM 830 C CA . ALA A 1 103 ? 21.699 -5.795 -23.674 1.00 93.19 103 ALA A CA 1
ATOM 831 C C . ALA A 1 103 ? 20.298 -6.292 -24.069 1.00 93.19 103 ALA A C 1
ATOM 833 O O . ALA A 1 103 ? 19.889 -7.380 -23.667 1.00 93.19 103 ALA A O 1
ATOM 834 N N . LEU A 1 104 ? 19.586 -5.524 -24.896 1.00 93.00 104 LEU A N 1
ATOM 835 C CA . LEU A 1 104 ? 18.252 -5.868 -25.386 1.00 93.00 104 LEU A CA 1
ATOM 836 C C . LEU A 1 104 ? 18.282 -7.118 -26.276 1.00 93.00 104 LEU A C 1
ATOM 838 O O . LEU A 1 104 ? 17.460 -8.019 -26.097 1.00 93.00 104 LEU A O 1
ATOM 842 N N . LEU A 1 105 ? 19.247 -7.203 -27.199 1.00 92.12 105 LEU A N 1
ATOM 843 C CA . LEU A 1 105 ? 19.438 -8.378 -28.052 1.00 92.12 105 LEU A CA 1
ATOM 844 C C . LEU A 1 105 ? 19.765 -9.622 -27.217 1.00 92.12 105 LEU A C 1
ATOM 846 O O . LEU A 1 105 ? 19.092 -10.639 -27.371 1.00 92.12 105 LEU A O 1
ATOM 850 N N . ALA A 1 106 ? 20.712 -9.513 -26.281 1.00 93.69 106 ALA A N 1
ATOM 851 C CA . ALA A 1 106 ? 21.105 -10.612 -25.404 1.00 93.69 106 ALA A CA 1
ATOM 852 C C . ALA A 1 106 ? 19.949 -11.086 -24.506 1.00 93.69 106 ALA A C 1
ATOM 854 O O . ALA A 1 106 ? 19.778 -12.283 -24.282 1.00 93.69 106 ALA A O 1
ATOM 855 N N . GLN A 1 107 ? 19.120 -10.167 -24.000 1.00 91.94 107 GLN A N 1
ATOM 856 C CA . GLN A 1 107 ? 17.958 -10.519 -23.184 1.00 91.94 107 GLN A CA 1
ATOM 857 C C . GLN A 1 107 ? 16.892 -11.264 -23.996 1.00 91.94 107 GLN A C 1
ATOM 859 O O . GLN A 1 107 ? 16.323 -12.242 -23.505 1.00 91.94 107 GLN A O 1
ATOM 864 N N . ALA A 1 108 ? 16.616 -10.817 -25.223 1.00 90.62 108 ALA A N 1
ATOM 865 C CA . ALA A 1 108 ? 15.673 -11.488 -26.111 1.00 90.62 108 ALA A CA 1
ATOM 866 C C . ALA A 1 108 ? 16.176 -12.883 -26.507 1.00 90.62 108 ALA A C 1
ATOM 868 O O . ALA A 1 108 ? 15.425 -13.851 -26.413 1.00 90.62 108 ALA A O 1
ATOM 869 N N . GLU A 1 109 ? 17.455 -13.002 -26.867 1.00 91.25 109 GLU A N 1
ATOM 870 C CA . GLU A 1 109 ? 18.089 -14.279 -27.202 1.00 91.25 109 GLU A CA 1
ATOM 871 C C . GLU A 1 109 ? 18.049 -15.252 -26.020 1.00 91.25 109 GLU A C 1
ATOM 873 O O . GLU A 1 109 ? 17.580 -16.376 -26.170 1.00 91.25 109 GLU A O 1
ATOM 878 N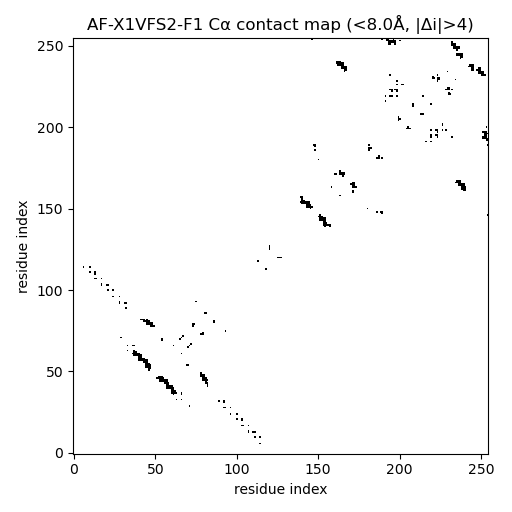 N . LYS A 1 110 ? 18.381 -14.792 -24.807 1.00 90.69 110 LYS A N 1
ATOM 879 C CA . LYS A 1 110 ? 18.278 -15.607 -23.587 1.00 90.69 110 LYS A CA 1
ATOM 880 C C . LYS A 1 110 ? 16.853 -16.110 -23.325 1.00 90.69 110 LYS A C 1
ATOM 882 O O . LYS A 1 110 ? 16.683 -17.244 -22.882 1.00 90.69 110 LYS A O 1
ATOM 887 N N . ARG A 1 111 ? 15.826 -15.287 -23.579 1.00 87.19 111 ARG A N 1
ATOM 888 C CA . ARG A 1 111 ? 14.410 -15.692 -23.448 1.00 87.19 111 ARG A CA 1
ATOM 889 C C . ARG A 1 111 ? 14.027 -16.739 -24.495 1.00 87.19 111 ARG A C 1
ATOM 891 O O . ARG A 1 111 ? 13.355 -17.707 -24.152 1.00 87.19 111 ARG A O 1
ATOM 898 N N . ILE A 1 112 ? 14.471 -16.571 -25.741 1.00 88.94 112 ILE A N 1
ATOM 899 C CA . ILE A 1 112 ? 14.234 -17.535 -26.826 1.00 88.94 112 ILE A CA 1
ATOM 900 C C . ILE A 1 112 ? 14.935 -18.865 -26.522 1.00 88.94 112 ILE A C 1
ATOM 902 O O . ILE A 1 112 ? 14.327 -19.925 -26.656 1.00 88.94 112 ILE A O 1
ATOM 906 N N . ASP A 1 113 ? 16.183 -18.821 -26.062 1.00 87.81 113 ASP A N 1
ATOM 907 C CA . ASP A 1 113 ? 16.953 -20.013 -25.709 1.00 87.81 113 ASP A CA 1
ATOM 908 C C . ASP A 1 113 ? 16.358 -20.764 -24.520 1.00 87.81 113 ASP A C 1
ATOM 910 O O . ASP A 1 113 ? 16.370 -21.993 -24.517 1.00 87.81 113 ASP A O 1
ATOM 914 N N . ALA A 1 114 ? 15.799 -20.056 -23.535 1.00 85.00 114 ALA A N 1
ATOM 915 C CA . ALA A 1 114 ? 15.080 -20.688 -22.432 1.00 85.00 114 ALA A CA 1
ATOM 916 C C . ALA A 1 114 ? 13.868 -21.490 -22.937 1.00 85.00 114 ALA A C 1
ATOM 918 O O . ALA A 1 114 ? 13.686 -22.638 -22.544 1.00 85.00 114 ALA A O 1
ATOM 919 N N . ILE A 1 115 ? 13.094 -20.932 -23.876 1.00 85.06 115 ILE A N 1
ATOM 920 C CA . ILE A 1 115 ? 11.950 -21.629 -24.488 1.00 85.06 115 ILE A CA 1
ATOM 921 C C . ILE A 1 115 ? 12.421 -22.837 -25.311 1.00 85.06 115 ILE A C 1
ATOM 923 O O . ILE A 1 115 ? 11.817 -23.903 -25.243 1.00 85.06 115 ILE A O 1
ATOM 927 N N . ARG A 1 116 ? 13.520 -22.702 -26.066 1.00 84.38 116 ARG A N 1
ATOM 928 C CA . ARG A 1 116 ? 14.076 -23.795 -26.886 1.00 84.38 116 ARG A CA 1
ATOM 929 C C . ARG A 1 116 ? 14.632 -24.950 -26.057 1.00 84.38 116 ARG A C 1
ATOM 931 O O . ARG A 1 116 ? 14.486 -26.099 -26.466 1.00 84.38 116 ARG A O 1
ATOM 938 N N . LYS A 1 117 ? 15.300 -24.650 -24.937 1.00 82.56 117 LYS A N 1
ATOM 939 C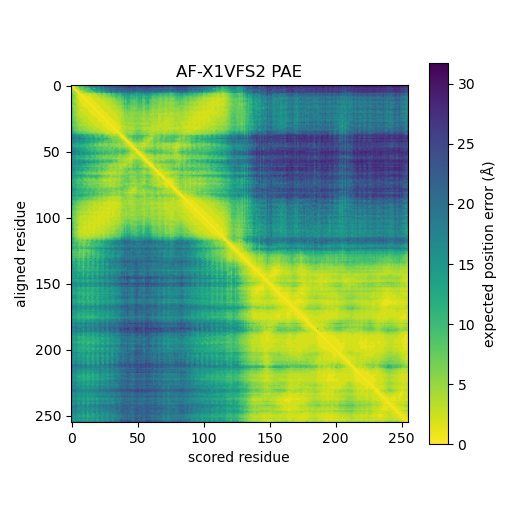 CA . LYS A 1 117 ? 15.844 -25.661 -24.015 1.00 82.56 117 LYS A CA 1
ATOM 940 C C . LYS A 1 117 ? 14.739 -26.417 -23.275 1.00 82.56 117 LYS A C 1
ATOM 942 O O . LYS A 1 117 ? 14.948 -27.575 -22.926 1.00 82.56 117 LYS A O 1
ATOM 947 N N . GLY A 1 118 ? 13.570 -25.796 -23.117 1.00 77.06 118 GLY A N 1
ATOM 948 C CA . GLY A 1 118 ? 12.452 -26.352 -22.367 1.00 77.06 118 GLY A CA 1
ATOM 949 C C . GLY A 1 118 ? 12.656 -26.235 -20.857 1.00 77.06 118 GLY A C 1
ATOM 950 O O . GLY A 1 118 ? 13.679 -25.742 -20.380 1.00 77.06 118 GLY A O 1
ATOM 951 N N . ASP A 1 119 ? 11.657 -26.683 -20.102 1.00 77.50 119 ASP A N 1
ATOM 952 C CA . ASP A 1 119 ? 11.700 -26.651 -18.643 1.00 77.50 119 ASP A CA 1
ATOM 953 C C . ASP A 1 119 ? 12.546 -27.804 -18.089 1.00 77.50 119 ASP A C 1
ATOM 955 O O . ASP A 1 119 ? 12.401 -28.960 -18.496 1.00 77.50 119 ASP A O 1
ATOM 959 N N . GLU A 1 120 ? 13.393 -27.507 -17.104 1.00 78.62 120 GLU A N 1
ATOM 960 C CA . GLU A 1 120 ? 14.091 -28.541 -16.344 1.00 78.62 120 GLU A CA 1
ATOM 961 C C . GLU A 1 120 ? 13.095 -29.287 -15.445 1.00 78.62 120 GLU A C 1
ATOM 963 O O . GLU A 1 120 ? 12.490 -28.722 -14.528 1.00 78.62 120 GLU A O 1
ATOM 968 N N . LEU A 1 121 ? 12.914 -30.579 -15.721 1.00 83.00 121 LEU A N 1
ATOM 969 C CA . LEU A 1 121 ? 12.077 -31.481 -14.935 1.00 83.00 121 LEU A CA 1
ATOM 970 C C . LEU A 1 121 ? 12.948 -32.348 -14.020 1.00 83.00 121 LEU A C 1
ATOM 972 O O . LEU A 1 121 ? 14.065 -32.729 -14.371 1.00 83.00 121 LEU A O 1
ATOM 976 N N . ALA A 1 122 ? 12.424 -32.689 -12.842 1.00 86.62 122 ALA A N 1
ATOM 977 C CA . ALA A 1 122 ? 13.091 -33.620 -11.936 1.00 86.62 122 ALA A CA 1
ATOM 978 C C . ALA A 1 122 ? 13.242 -35.019 -12.583 1.00 86.62 122 ALA A C 1
ATOM 980 O O . ALA A 1 122 ? 12.388 -35.408 -13.390 1.00 86.62 122 ALA A O 1
ATOM 981 N N . PRO A 1 123 ? 14.279 -35.807 -12.223 1.00 87.25 123 PRO A N 1
ATOM 982 C CA . PRO A 1 123 ? 14.482 -37.144 -12.779 1.00 87.25 123 PRO A CA 1
ATOM 983 C C . PRO A 1 123 ? 13.233 -38.022 -12.625 1.00 87.25 123 PRO A C 1
ATOM 985 O O . PRO A 1 123 ? 12.677 -38.137 -11.535 1.00 87.25 123 PRO A O 1
ATOM 988 N N . GLY A 1 124 ? 12.784 -38.637 -13.722 1.00 89.88 124 GLY A N 1
ATOM 989 C CA . GLY A 1 124 ? 11.582 -39.480 -13.756 1.00 89.88 124 GLY A CA 1
ATOM 990 C C . GLY A 1 124 ? 10.265 -38.745 -14.047 1.00 89.88 124 GLY A C 1
ATOM 991 O O . GLY A 1 124 ? 9.243 -39.403 -14.235 1.00 89.88 124 GLY A O 1
ATOM 992 N N . VAL A 1 125 ? 10.259 -37.409 -14.142 1.00 85.94 125 VAL A N 1
ATOM 993 C CA . VAL A 1 125 ? 9.065 -36.625 -14.501 1.00 85.94 125 VAL A CA 1
ATOM 994 C C . VAL A 1 125 ? 9.032 -36.359 -16.006 1.00 85.94 125 VAL A C 1
ATOM 996 O O . VAL A 1 125 ? 9.910 -35.700 -16.550 1.00 85.94 125 VAL A O 1
ATOM 999 N N . ILE A 1 126 ? 7.981 -36.839 -16.677 1.00 85.00 126 ILE A N 1
ATOM 1000 C CA . ILE A 1 126 ? 7.794 -36.664 -18.130 1.00 85.00 126 ILE A CA 1
ATOM 1001 C C . ILE A 1 126 ? 7.103 -35.328 -18.449 1.00 85.00 126 ILE A C 1
ATOM 1003 O O . ILE A 1 126 ? 7.411 -34.691 -19.452 1.00 85.00 126 ILE A O 1
ATOM 1007 N N . LYS A 1 127 ? 6.148 -34.900 -17.610 1.00 83.31 127 LYS A N 1
ATOM 1008 C CA . LYS A 1 127 ? 5.382 -33.661 -17.797 1.00 83.31 127 LYS A CA 1
ATOM 1009 C C . LYS A 1 127 ? 4.932 -33.086 -16.458 1.00 83.31 127 LYS A C 1
ATOM 1011 O O . LYS A 1 127 ? 4.489 -33.827 -15.585 1.00 83.31 127 LYS A O 1
ATOM 1016 N N . MET A 1 128 ? 4.989 -31.764 -16.326 1.00 81.56 128 MET A N 1
ATOM 1017 C CA . MET A 1 128 ? 4.482 -31.027 -15.170 1.00 81.56 128 MET A CA 1
ATOM 1018 C C . MET A 1 128 ? 3.345 -30.099 -15.602 1.00 81.56 128 MET A C 1
ATOM 1020 O O . MET A 1 128 ? 3.458 -29.403 -16.607 1.00 81.56 128 MET A O 1
ATOM 1024 N N . VAL A 1 129 ? 2.249 -30.078 -14.842 1.00 87.62 129 VAL A N 1
ATOM 1025 C CA . VAL A 1 129 ? 1.123 -29.159 -15.061 1.00 87.62 129 VAL A CA 1
ATOM 1026 C C . VAL A 1 129 ? 0.938 -28.326 -13.798 1.00 87.62 129 VAL A C 1
ATOM 1028 O O . VAL A 1 129 ? 0.691 -28.873 -12.726 1.00 87.62 129 VAL A O 1
ATOM 1031 N N . LYS A 1 130 ? 1.070 -27.002 -13.918 1.00 87.19 130 LYS A N 1
ATOM 1032 C CA . LYS A 1 130 ? 0.839 -26.053 -12.821 1.00 87.19 130 LYS A CA 1
ATOM 1033 C C . LYS A 1 130 ? -0.525 -25.396 -13.008 1.00 87.19 130 LYS A C 1
ATOM 1035 O O . LYS A 1 130 ? -0.764 -24.760 -14.030 1.00 87.19 130 LYS A O 1
ATOM 1040 N N . VAL A 1 131 ? -1.408 -25.543 -12.022 1.00 93.19 131 VAL A N 1
ATOM 1041 C CA . VAL A 1 131 ? -2.724 -24.891 -12.001 1.00 93.19 131 VAL A CA 1
ATOM 1042 C C . VAL A 1 131 ? -2.718 -23.829 -10.910 1.00 93.19 131 VAL A C 1
ATOM 1044 O O . VAL A 1 131 ? -2.528 -24.139 -9.736 1.00 93.19 131 VAL A O 1
ATOM 1047 N N . TYR A 1 132 ? -2.928 -22.575 -11.299 1.00 92.94 132 TYR A N 1
ATOM 1048 C CA . TYR A 1 132 ? -3.034 -21.455 -10.370 1.00 92.94 132 TYR A CA 1
ATOM 1049 C C . TYR A 1 132 ? -4.507 -21.200 -10.056 1.00 92.94 132 TYR A C 1
ATOM 1051 O O . TYR A 1 132 ? -5.295 -20.911 -10.955 1.00 92.94 132 TYR A O 1
ATOM 1059 N N . VAL A 1 133 ? -4.880 -21.296 -8.780 1.00 93.75 133 VAL A N 1
ATOM 1060 C CA . VAL A 1 133 ? -6.237 -21.004 -8.304 1.00 93.75 133 VAL A CA 1
ATOM 1061 C C . VAL A 1 133 ? -6.174 -1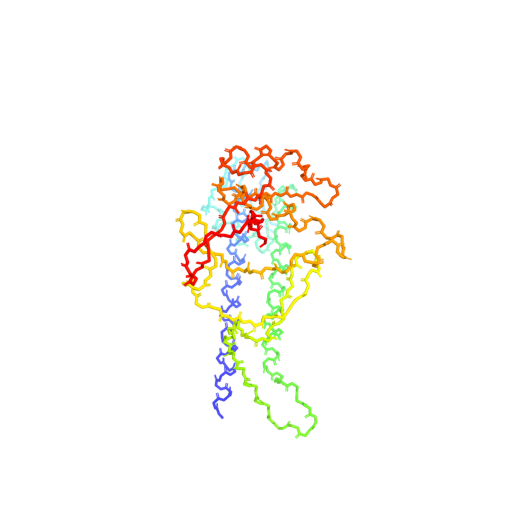9.808 -7.367 1.00 93.75 133 VAL A C 1
ATOM 1063 O O . VAL A 1 133 ? -5.489 -19.845 -6.347 1.00 93.75 133 VAL A O 1
ATOM 1066 N N . ALA A 1 134 ? -6.904 -18.748 -7.702 1.00 95.75 134 ALA A N 1
ATOM 1067 C CA . ALA A 1 134 ? -7.050 -17.573 -6.854 1.00 95.75 134 ALA A CA 1
ATOM 1068 C C . ALA A 1 134 ? -8.452 -17.546 -6.234 1.00 95.75 134 ALA A C 1
ATOM 1070 O O . ALA A 1 134 ? -9.449 -17.797 -6.910 1.00 95.75 134 ALA A O 1
ATOM 1071 N N . ARG A 1 135 ? -8.540 -17.205 -4.945 1.00 95.38 135 ARG A N 1
ATOM 1072 C CA . ARG A 1 135 ? -9.809 -17.021 -4.229 1.00 95.38 135 ARG A CA 1
ATOM 1073 C C . ARG A 1 135 ? -9.753 -15.739 -3.410 1.00 95.38 135 ARG A C 1
ATOM 1075 O O . ARG A 1 135 ? -8.826 -15.550 -2.629 1.00 95.38 135 ARG A O 1
ATOM 1082 N N . LYS A 1 136 ? -10.786 -14.899 -3.524 1.00 95.44 136 LYS A N 1
ATOM 1083 C CA . LYS A 1 136 ? -11.005 -13.793 -2.583 1.00 95.44 136 LYS A CA 1
ATOM 1084 C C . LYS A 1 136 ? -11.560 -14.361 -1.274 1.00 95.44 136 LYS A C 1
ATOM 1086 O O . LYS A 1 136 ? -12.602 -15.020 -1.281 1.00 95.44 136 LYS A O 1
ATOM 1091 N N . ARG A 1 137 ? -10.851 -14.145 -0.166 1.00 94.88 137 ARG A N 1
ATOM 1092 C CA . ARG A 1 137 ? -11.312 -14.478 1.190 1.00 94.88 137 ARG A CA 1
ATOM 1093 C C . ARG A 1 137 ? -11.893 -13.221 1.836 1.00 94.88 137 ARG A C 1
ATOM 1095 O O . ARG A 1 137 ? -11.316 -12.150 1.687 1.00 94.88 137 ARG A O 1
ATOM 1102 N N . ARG A 1 138 ? -13.047 -13.359 2.490 1.00 93.81 138 ARG A N 1
ATOM 1103 C CA . ARG A 1 138 ? -13.671 -12.303 3.303 1.00 93.81 138 ARG A CA 1
ATOM 1104 C C . ARG A 1 138 ? -13.283 -12.508 4.768 1.00 93.81 138 ARG A C 1
ATOM 1106 O O . ARG A 1 138 ? -12.960 -13.639 5.126 1.00 93.81 138 ARG A O 1
ATOM 1113 N N . LEU A 1 139 ? -13.347 -11.437 5.560 1.00 93.81 139 LEU A N 1
ATOM 1114 C CA . LEU A 1 139 ? -13.179 -11.497 7.012 1.00 93.81 139 LEU A CA 1
ATOM 1115 C C . LEU A 1 139 ? -14.223 -12.447 7.613 1.00 93.81 139 LEU A C 1
ATOM 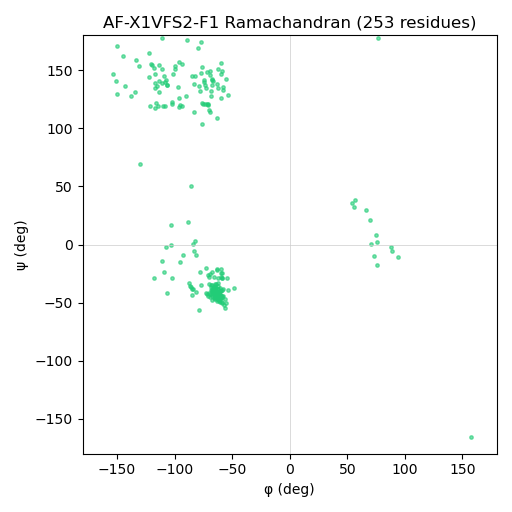1117 O O . LEU A 1 139 ? -15.397 -12.397 7.237 1.00 93.81 139 LEU A O 1
ATOM 1121 N N . ALA A 1 140 ? -13.790 -13.304 8.526 1.00 96.06 140 ALA A N 1
ATOM 1122 C CA . ALA A 1 140 ? -14.634 -14.261 9.218 1.00 96.06 140 ALA A CA 1
ATOM 1123 C C . ALA A 1 140 ? -14.371 -14.255 10.728 1.00 96.06 140 ALA A C 1
ATOM 1125 O O . ALA A 1 140 ? -13.312 -13.851 11.210 1.00 96.06 140 ALA A O 1
ATOM 1126 N N . VAL A 1 141 ? -15.350 -14.748 11.486 1.00 97.19 141 VAL A N 1
ATOM 1127 C CA . VAL A 1 141 ? -15.177 -15.031 12.914 1.00 97.19 141 VAL A CA 1
ATOM 1128 C C . VAL A 1 141 ? -14.029 -16.026 13.086 1.00 97.19 141 VAL A C 1
ATOM 1130 O O . VAL A 1 141 ? -13.958 -17.029 12.376 1.00 97.19 141 VAL A O 1
ATOM 1133 N N . GLY A 1 142 ? -13.127 -15.742 14.023 1.00 96.25 142 GLY A N 1
ATOM 1134 C CA . GLY A 1 142 ? -11.900 -16.516 14.218 1.00 96.25 142 GLY A CA 1
ATOM 1135 C C . GLY A 1 142 ? -10.675 -15.964 13.483 1.00 96.25 142 GLY A C 1
ATOM 1136 O O . GLY A 1 142 ? -9.558 -16.388 13.789 1.00 96.25 142 GLY A O 1
ATOM 1137 N N . ASP A 1 143 ? -10.837 -14.991 12.581 1.00 97.19 143 ASP A N 1
ATOM 1138 C CA . ASP A 1 143 ? -9.692 -14.324 11.963 1.00 97.19 143 ASP A CA 1
ATOM 1139 C C . ASP A 1 143 ? -8.923 -13.492 12.994 1.00 97.19 143 ASP A C 1
ATOM 1141 O O . ASP A 1 143 ? -9.490 -12.855 13.885 1.00 97.19 143 ASP A O 1
ATOM 1145 N N . LYS A 1 144 ? -7.595 -13.499 12.874 1.00 96.62 144 LYS A N 1
ATOM 1146 C CA . LYS A 1 144 ? -6.703 -12.754 13.762 1.00 96.62 144 LYS A CA 1
ATOM 1147 C C . LYS A 1 144 ? -6.458 -11.355 13.209 1.00 96.62 144 LYS A C 1
ATOM 1149 O O . LYS A 1 144 ? -5.995 -11.213 12.082 1.00 96.62 144 LYS A O 1
ATOM 1154 N N . MET A 1 145 ? -6.678 -10.349 14.045 1.00 94.25 145 MET A N 1
ATOM 1155 C CA . MET A 1 145 ? -6.442 -8.939 13.742 1.00 94.25 145 MET A CA 1
ATOM 1156 C C . MET A 1 145 ? -5.382 -8.363 14.687 1.00 94.25 145 MET A C 1
ATOM 1158 O O . MET A 1 145 ? -5.199 -8.833 15.815 1.00 94.25 145 MET A O 1
ATOM 1162 N N . SER A 1 146 ? -4.653 -7.352 14.223 1.00 93.81 146 SER A N 1
ATOM 1163 C CA . SER A 1 146 ? -3.661 -6.636 15.027 1.00 93.81 146 SER A CA 1
ATOM 1164 C C . SER A 1 146 ? -3.675 -5.159 14.669 1.00 93.81 146 SER A C 1
ATOM 1166 O O . SER A 1 146 ? -3.689 -4.834 13.486 1.00 93.81 146 SER A O 1
ATOM 1168 N N . GLY A 1 147 ? -3.621 -4.286 15.671 1.00 93.00 147 GLY A N 1
ATOM 1169 C CA . GLY A 1 147 ? -3.373 -2.859 15.470 1.00 93.00 147 GLY A CA 1
ATOM 1170 C C . GLY A 1 147 ? -1.881 -2.517 15.483 1.00 93.00 147 GLY A C 1
ATOM 1171 O O . GLY A 1 147 ? -1.023 -3.378 15.723 1.00 93.00 147 GLY A O 1
ATOM 1172 N N . ARG A 1 148 ? -1.582 -1.238 15.228 1.00 93.50 148 ARG A N 1
ATOM 1173 C CA . ARG A 1 148 ? -0.218 -0.685 15.131 1.00 93.50 148 ARG A CA 1
ATOM 1174 C C . ARG A 1 148 ? 0.507 -0.611 16.475 1.00 93.50 148 ARG A C 1
ATOM 1176 O O . ARG A 1 148 ? 1.725 -0.740 16.521 1.00 93.50 148 ARG A O 1
ATOM 1183 N N . HIS A 1 149 ? -0.239 -0.518 17.573 1.00 93.00 149 HIS A N 1
ATOM 1184 C CA . HIS A 1 149 ? 0.295 -0.471 18.938 1.00 93.00 149 HIS A CA 1
ATOM 1185 C C . HIS A 1 149 ? 0.481 -1.864 19.565 1.00 93.00 149 HIS A C 1
ATOM 1187 O O . HIS A 1 149 ? 0.536 -2.014 20.782 1.00 93.00 149 HIS A O 1
ATOM 1193 N N . GLY A 1 150 ? 0.541 -2.925 18.752 1.00 89.88 150 GLY A N 1
ATOM 1194 C CA . GLY A 1 150 ? 0.789 -4.289 19.230 1.00 89.88 150 GLY A CA 1
ATOM 1195 C C . GLY A 1 150 ? -0.405 -4.957 19.926 1.00 89.88 150 GLY A C 1
ATOM 1196 O O . GLY A 1 150 ? -0.265 -6.058 20.467 1.00 89.88 150 GLY A O 1
ATOM 1197 N N . ASN A 1 151 ? -1.587 -4.338 19.894 1.00 90.44 151 ASN A N 1
ATOM 1198 C CA . ASN A 1 151 ? -2.845 -4.950 20.304 1.00 90.44 151 ASN A CA 1
ATOM 1199 C C . ASN A 1 151 ? -3.231 -6.048 19.302 1.00 90.44 151 ASN A C 1
ATOM 1201 O O . ASN A 1 151 ? -3.516 -5.771 18.143 1.00 90.44 151 ASN A O 1
ATOM 1205 N N . LYS A 1 152 ? -3.233 -7.305 19.750 1.00 91.81 152 LYS A N 1
ATOM 1206 C CA . LYS A 1 152 ? -3.633 -8.473 18.951 1.00 91.81 152 LYS A CA 1
ATOM 1207 C C . LYS A 1 152 ? -4.946 -9.024 19.486 1.00 91.81 152 LYS A C 1
ATOM 1209 O O . LYS A 1 152 ? -5.108 -9.131 20.702 1.00 91.81 152 LYS A O 1
ATOM 1214 N N . GLY A 1 153 ? -5.836 -9.419 18.585 1.00 92.88 153 GLY A N 1
ATOM 1215 C CA . GLY A 1 153 ? -7.135 -9.992 18.913 1.00 92.88 153 GLY A CA 1
ATOM 1216 C C . GLY A 1 153 ? -7.608 -10.973 17.848 1.00 92.88 153 GLY A C 1
ATOM 1217 O O . GLY A 1 153 ? -7.005 -11.106 16.784 1.00 92.88 153 GLY A O 1
ATOM 1218 N N . VAL A 1 154 ? -8.683 -11.681 18.159 1.00 96.50 154 VAL A N 1
ATOM 1219 C CA . VAL A 1 154 ? -9.400 -12.551 17.225 1.00 96.50 154 VAL A CA 1
ATOM 1220 C C . VAL A 1 154 ? -10.805 -11.982 17.071 1.00 96.50 154 VAL A C 1
ATOM 1222 O O . VAL A 1 154 ? -11.388 -11.549 18.065 1.00 96.50 154 VAL A O 1
ATOM 1225 N N . VAL A 1 155 ? -11.345 -11.960 15.851 1.00 96.69 155 VAL A N 1
ATOM 1226 C CA . VAL A 1 155 ? -12.722 -11.518 15.592 1.00 96.69 155 VAL A CA 1
ATOM 1227 C C . VAL A 1 155 ? -13.677 -12.467 16.311 1.00 96.69 155 VAL A C 1
ATOM 1229 O O . VAL A 1 155 ? -13.809 -13.627 15.921 1.00 96.69 155 VAL A O 1
ATOM 1232 N N . ALA A 1 156 ? -14.320 -11.982 17.373 1.00 96.81 156 ALA A N 1
ATOM 1233 C CA . ALA A 1 156 ? -15.210 -12.787 18.208 1.00 96.81 156 ALA A CA 1
ATOM 1234 C C . ALA A 1 156 ? -16.614 -12.923 17.604 1.00 96.81 156 ALA A C 1
ATOM 1236 O O . ALA A 1 156 ? -17.208 -13.999 17.643 1.00 96.81 156 ALA A O 1
ATOM 1237 N N . LYS A 1 157 ? -17.146 -11.835 17.041 1.00 96.25 157 LYS A N 1
ATOM 1238 C CA . LYS A 1 157 ? -18.484 -11.779 16.448 1.00 96.25 157 LYS A CA 1
ATOM 1239 C C . LYS A 1 157 ? -18.527 -10.690 15.378 1.00 96.25 157 LYS A C 1
ATOM 1241 O O . LYS A 1 157 ? -17.850 -9.677 15.519 1.00 96.25 157 LYS A O 1
ATOM 1246 N N . ILE A 1 158 ? -19.317 -10.915 14.332 1.00 96.69 158 ILE A N 1
ATOM 1247 C CA . ILE A 1 158 ? -19.681 -9.905 13.332 1.00 96.69 158 ILE A CA 1
ATOM 1248 C C . ILE A 1 158 ? -21.152 -9.580 13.590 1.00 96.69 158 ILE A C 1
ATOM 1250 O O . ILE A 1 158 ? -21.981 -10.494 13.576 1.00 96.69 158 ILE A O 1
ATOM 1254 N N . LEU A 1 159 ? -21.446 -8.323 13.916 1.00 96.12 159 LEU A N 1
ATOM 1255 C CA . LEU A 1 159 ? -22.800 -7.848 14.194 1.00 96.12 159 LEU A CA 1
ATOM 1256 C C . LEU A 1 159 ? -23.380 -7.128 12.966 1.00 96.12 159 LEU A C 1
ATOM 1258 O O . LEU A 1 159 ? -22.605 -6.587 12.175 1.00 96.12 159 LEU A O 1
ATOM 1262 N N . PRO A 1 160 ? -24.713 -7.147 12.790 1.00 96.75 160 PRO A N 1
ATOM 1263 C CA . PRO A 1 160 ? -25.405 -6.199 11.922 1.00 96.75 160 PRO A CA 1
ATOM 1264 C C . PRO A 1 160 ? -25.176 -4.750 12.377 1.00 96.75 160 PRO A C 1
ATOM 1266 O O . PRO A 1 160 ? -24.876 -4.512 13.546 1.00 96.75 160 PRO A O 1
ATOM 1269 N N . GLU A 1 161 ? -25.322 -3.797 11.460 1.00 96.38 161 GLU A N 1
ATOM 1270 C CA . GLU A 1 161 ? -25.069 -2.370 11.707 1.00 96.38 161 GLU A CA 1
ATOM 1271 C C . GLU A 1 161 ? -26.062 -1.779 12.717 1.00 96.38 161 GLU A C 1
ATOM 1273 O O . GLU A 1 161 ? -25.669 -1.027 13.602 1.00 96.38 161 GLU A O 1
ATOM 1278 N N . GLU A 1 162 ? -27.325 -2.205 12.656 1.00 95.94 162 GLU A N 1
ATOM 1279 C CA . GLU A 1 162 ? -28.399 -1.797 13.567 1.00 95.94 162 GLU A CA 1
ATOM 1280 C C . GLU A 1 162 ? -28.158 -2.200 15.031 1.00 95.94 162 GLU A C 1
ATOM 1282 O O . GLU A 1 162 ? -28.729 -1.620 15.946 1.00 95.94 162 GLU A O 1
ATOM 1287 N N . ASP A 1 163 ? -27.301 -3.194 15.253 1.00 97.38 163 ASP A N 1
ATOM 1288 C CA . ASP A 1 163 ? -26.990 -3.757 16.565 1.00 97.38 163 ASP A CA 1
ATOM 1289 C C . ASP A 1 163 ? -25.771 -3.076 17.217 1.00 97.38 163 ASP A C 1
ATOM 1291 O O . ASP A 1 163 ? -25.434 -3.379 18.368 1.00 97.38 163 ASP A O 1
ATOM 1295 N N . MET A 1 164 ? -25.059 -2.225 16.472 1.00 97.94 164 MET A N 1
ATOM 1296 C CA . MET A 1 164 ? -23.844 -1.558 16.931 1.00 97.94 164 MET A CA 1
ATOM 1297 C C . MET A 1 164 ? -24.186 -0.284 17.714 1.00 97.94 164 MET A C 1
ATOM 1299 O O . MET A 1 164 ? -25.134 0.421 17.369 1.00 97.94 164 MET A O 1
ATOM 1303 N N . PRO A 1 165 ? -23.402 0.059 18.753 1.00 97.75 165 PRO A N 1
ATOM 1304 C CA . PRO A 1 165 ? -23.502 1.363 19.392 1.00 97.75 165 PRO A CA 1
ATOM 1305 C C . PRO A 1 165 ? -23.340 2.501 18.386 1.00 97.75 165 PRO A C 1
ATOM 1307 O O . PRO A 1 165 ? -22.499 2.411 17.488 1.00 97.75 165 PRO A O 1
ATOM 1310 N N . PHE A 1 166 ? -24.093 3.580 18.567 1.00 96.94 166 PHE A N 1
ATOM 1311 C CA . PHE A 1 166 ? -24.081 4.719 17.651 1.00 96.94 166 PHE A CA 1
ATOM 1312 C C . PHE A 1 166 ? -23.932 6.057 18.379 1.00 96.94 166 PHE A C 1
ATOM 1314 O O . PHE A 1 166 ? -24.254 6.189 19.562 1.00 96.94 166 PHE A O 1
ATOM 1321 N N . MET A 1 167 ? -23.386 7.045 17.672 1.00 94.56 167 MET A N 1
ATOM 1322 C CA . MET A 1 167 ? -23.205 8.416 18.155 1.00 94.56 167 MET A CA 1
ATOM 1323 C C . MET A 1 167 ? -24.510 9.220 18.064 1.00 94.56 167 MET A C 1
ATOM 1325 O O . MET A 1 167 ? -25.467 8.811 17.415 1.00 94.56 167 MET A O 1
ATOM 1329 N N . ALA A 1 168 ? -24.553 10.410 18.671 1.00 91.69 168 ALA A N 1
ATOM 1330 C CA . ALA A 1 168 ? -25.737 11.281 18.637 1.00 91.69 168 ALA A CA 1
ATOM 1331 C C . ALA A 1 168 ? -26.182 11.702 17.218 1.00 91.69 168 ALA A C 1
ATOM 1333 O O . ALA A 1 168 ? -27.336 12.075 17.025 1.00 91.69 168 ALA A O 1
ATOM 1334 N N . ASP A 1 169 ? -25.287 11.636 16.228 1.00 91.12 169 ASP A N 1
ATOM 1335 C CA . ASP A 1 169 ? -25.589 11.895 14.816 1.00 91.12 169 ASP A CA 1
ATOM 1336 C C . ASP A 1 169 ? -26.154 10.669 14.069 1.00 91.12 169 ASP A C 1
ATOM 1338 O O . ASP A 1 169 ? -26.475 10.765 12.886 1.00 91.12 169 ASP A O 1
ATOM 1342 N N . GLY A 1 170 ? -26.308 9.534 14.759 1.00 93.12 170 GLY A N 1
ATOM 1343 C CA . GLY A 1 170 ? -26.799 8.273 14.207 1.00 93.12 170 GLY A CA 1
ATOM 1344 C C . GLY A 1 170 ? -25.713 7.375 13.615 1.00 93.12 170 GLY A C 1
ATOM 1345 O O . GLY A 1 170 ? -26.032 6.275 13.175 1.00 93.12 170 GLY A O 1
ATOM 1346 N N . THR A 1 171 ? -24.447 7.802 13.599 1.00 94.19 171 THR A N 1
ATOM 1347 C CA . THR A 1 171 ? -23.356 7.014 13.010 1.00 94.19 171 THR A CA 1
ATOM 1348 C C . THR A 1 171 ? -22.997 5.826 13.914 1.00 94.19 171 THR A C 1
ATOM 1350 O O . THR A 1 171 ? -22.610 6.051 15.068 1.00 94.19 171 THR A O 1
ATOM 1353 N N . PRO A 1 172 ? -23.085 4.573 13.431 1.00 97.12 172 PRO A N 1
ATOM 1354 C CA . PRO A 1 172 ? -22.680 3.395 14.190 1.00 97.12 172 PRO A CA 1
ATOM 1355 C C . PRO A 1 172 ? -21.156 3.246 14.227 1.00 97.12 172 PRO A C 1
ATOM 1357 O O . PRO A 1 172 ? -20.442 3.683 13.325 1.00 97.12 172 PRO A O 1
ATOM 1360 N N . VAL A 1 173 ? -20.641 2.602 15.273 1.00 96.31 173 VAL A N 1
ATOM 1361 C CA . VAL A 1 173 ? -19.215 2.259 15.367 1.00 96.31 173 VAL A CA 1
ATOM 1362 C C . VAL A 1 173 ? -18.904 0.977 14.590 1.00 96.31 173 VAL A C 1
ATOM 1364 O O . VAL A 1 173 ? -19.690 0.035 14.604 1.00 96.31 173 VAL A O 1
ATOM 1367 N N . ASP A 1 174 ? -17.723 0.892 13.973 1.00 95.94 174 ASP A N 1
ATOM 1368 C CA . ASP A 1 174 ? -17.311 -0.300 13.211 1.00 95.94 174 ASP A CA 1
ATOM 1369 C C . ASP A 1 174 ? -16.697 -1.404 14.088 1.00 95.94 174 ASP A C 1
ATOM 1371 O O . ASP A 1 174 ? -16.870 -2.602 13.844 1.00 95.94 174 ASP A O 1
ATOM 1375 N N . ILE A 1 175 ? -15.913 -1.015 15.100 1.00 95.44 175 ILE A N 1
ATOM 1376 C CA . ILE A 1 175 ? -15.130 -1.935 15.933 1.00 95.44 175 ILE A CA 1
ATOM 1377 C C . ILE A 1 175 ? -15.233 -1.515 17.397 1.00 95.44 175 ILE A C 1
ATOM 1379 O O . ILE A 1 175 ? -14.899 -0.392 17.760 1.00 95.44 175 ILE A O 1
ATOM 1383 N N . VAL A 1 176 ? -15.597 -2.465 18.260 1.00 95.31 176 VAL A N 1
ATOM 1384 C CA . VAL A 1 176 ? -15.571 -2.293 19.718 1.00 95.31 176 VAL A CA 1
ATOM 1385 C C . VAL A 1 176 ? -14.345 -2.999 20.293 1.00 95.31 176 VAL A C 1
ATOM 1387 O O . VAL A 1 176 ? -14.152 -4.203 20.101 1.00 95.31 176 VAL A O 1
ATOM 1390 N N . LEU A 1 177 ? -13.501 -2.252 21.007 1.00 93.88 177 LEU A N 1
ATOM 1391 C CA . LEU A 1 177 ? -12.278 -2.760 21.632 1.00 93.88 177 LEU A CA 1
ATOM 1392 C C . LEU A 1 177 ? -12.416 -2.810 23.156 1.00 93.88 177 LEU A C 1
ATOM 1394 O O . LEU A 1 177 ? -13.019 -1.940 23.773 1.00 93.88 177 LEU A O 1
ATOM 1398 N N . ASN A 1 178 ? -11.805 -3.820 23.780 1.00 92.56 178 ASN A N 1
ATOM 1399 C CA . ASN A 1 178 ? -11.781 -3.936 25.237 1.00 92.56 178 ASN A CA 1
ATOM 1400 C C . ASN A 1 178 ? -10.764 -2.942 25.848 1.00 92.56 178 ASN A C 1
ATOM 1402 O O . ASN A 1 178 ? -9.565 -3.070 25.559 1.00 92.56 178 ASN A O 1
ATOM 1406 N N . PRO A 1 179 ? -11.187 -2.021 26.737 1.00 91.38 179 PRO A N 1
ATOM 1407 C CA . PRO A 1 179 ? -10.302 -1.007 27.311 1.00 91.38 179 PRO A CA 1
ATOM 1408 C C . PRO A 1 179 ? -9.231 -1.581 28.250 1.00 91.38 179 PRO A C 1
ATOM 1410 O O . PRO A 1 179 ? -8.168 -0.982 28.397 1.00 91.38 179 PRO A O 1
ATOM 1413 N N . LEU A 1 180 ? -9.438 -2.766 28.843 1.00 89.81 180 LEU A N 1
ATOM 1414 C CA . LEU A 1 180 ? -8.505 -3.364 29.817 1.00 89.81 180 LEU A CA 1
ATOM 1415 C C . LEU A 1 180 ? -7.117 -3.683 29.227 1.00 89.81 180 LEU A C 1
ATOM 1417 O O . LEU A 1 180 ? -6.121 -3.790 29.951 1.00 89.81 180 LEU A O 1
ATOM 1421 N N . GLY A 1 181 ? -7.031 -3.830 27.902 1.00 85.06 181 GLY A N 1
ATOM 1422 C CA . GLY A 1 181 ? -5.782 -4.116 27.198 1.00 85.06 181 GLY A CA 1
ATOM 1423 C C . GLY A 1 181 ? -4.815 -2.932 27.119 1.00 85.06 181 GLY A C 1
ATOM 1424 O O . GLY A 1 181 ? -3.624 -3.152 26.902 1.00 85.06 181 GLY A O 1
ATOM 1425 N N . VAL A 1 182 ? -5.304 -1.700 27.295 1.00 89.81 182 VAL A N 1
ATOM 1426 C CA . VAL A 1 182 ? -4.486 -0.485 27.179 1.00 89.81 182 VAL A CA 1
ATOM 1427 C C . VAL A 1 182 ? -3.632 -0.235 28.428 1.00 89.81 182 VAL A C 1
ATOM 1429 O O . VAL A 1 182 ? -2.408 -0.187 28.278 1.00 89.81 182 VAL A O 1
ATOM 1432 N N . PRO A 1 183 ? -4.194 -0.133 29.654 1.00 88.50 183 PRO A N 1
ATOM 1433 C CA . PRO A 1 183 ? -3.396 0.147 30.848 1.00 88.50 183 PRO A CA 1
ATOM 1434 C C . PRO A 1 183 ? -2.475 -1.021 31.209 1.00 88.50 183 PRO A C 1
ATOM 1436 O O . PRO A 1 183 ? -1.342 -0.801 31.620 1.00 88.50 183 PRO A O 1
ATOM 1439 N N . SER A 1 184 ? -2.916 -2.265 30.985 1.00 90.12 184 SER A N 1
ATOM 1440 C CA . SER A 1 184 ? -2.117 -3.461 31.287 1.00 90.12 184 SER A CA 1
ATOM 1441 C C . SER A 1 184 ? -0.855 -3.592 30.429 1.00 90.12 184 SER A C 1
ATOM 1443 O O . SER A 1 184 ? 0.124 -4.185 30.873 1.00 90.12 184 SER A O 1
ATOM 1445 N N . ARG A 1 185 ? -0.861 -3.045 29.206 1.00 88.25 185 ARG A N 1
ATOM 1446 C CA . ARG A 1 185 ? 0.287 -3.068 28.280 1.00 88.25 185 ARG A CA 1
ATOM 1447 C C . ARG A 1 185 ? 0.981 -1.716 28.124 1.00 88.25 185 ARG A C 1
ATOM 1449 O O . ARG A 1 185 ? 1.970 -1.639 27.409 1.00 88.25 185 ARG A O 1
ATOM 1456 N N . MET A 1 186 ? 0.467 -0.673 28.777 1.00 89.44 186 MET A N 1
ATOM 1457 C CA . MET A 1 186 ? 0.926 0.716 28.652 1.00 89.44 186 MET A CA 1
ATOM 1458 C C . MET A 1 186 ? 0.945 1.240 27.202 1.00 89.44 186 MET A C 1
ATOM 1460 O O . MET A 1 186 ? 1.779 2.061 26.830 1.00 89.44 186 MET A O 1
ATOM 1464 N N . ASN A 1 187 ? -0.019 0.815 26.380 1.00 89.56 187 ASN A N 1
ATOM 1465 C CA . ASN A 1 187 ? -0.139 1.224 24.975 1.00 89.56 187 ASN A CA 1
ATOM 1466 C C . ASN A 1 187 ? -0.911 2.550 24.815 1.00 89.56 187 ASN A C 1
ATOM 1468 O O . ASN A 1 187 ? -1.847 2.633 24.023 1.00 89.56 187 ASN A O 1
ATOM 1472 N N . LEU A 1 188 ? -0.542 3.593 25.567 1.00 90.50 188 LEU A N 1
ATOM 1473 C CA . LEU A 1 188 ? -1.254 4.886 25.565 1.00 90.50 188 LEU A CA 1
ATOM 1474 C C . LEU A 1 188 ? -1.290 5.561 24.188 1.00 90.50 188 LEU A C 1
ATOM 1476 O O . LEU A 1 188 ? -2.256 6.251 23.874 1.00 90.50 188 LEU A O 1
ATOM 1480 N N . GLY A 1 189 ? -0.285 5.302 23.346 1.00 92.38 189 GLY A N 1
ATOM 1481 C CA . GLY A 1 189 ? -0.258 5.783 21.964 1.00 92.38 189 GLY A CA 1
ATOM 1482 C C . GLY A 1 189 ? -1.504 5.395 21.165 1.00 92.38 189 GLY A C 1
ATOM 1483 O O . GLY A 1 189 ? -1.913 6.166 20.312 1.00 92.38 189 GLY A O 1
ATOM 1484 N N . GLN A 1 190 ? -2.154 4.273 21.502 1.00 94.38 190 GLN A N 1
ATOM 1485 C CA . GLN A 1 190 ? -3.404 3.849 20.871 1.00 94.38 190 GLN A CA 1
ATOM 1486 C C . GLN A 1 190 ? -4.525 4.869 21.074 1.00 94.38 190 GLN A C 1
ATOM 1488 O O . GLN A 1 190 ? -5.250 5.174 20.138 1.00 94.38 190 GLN A O 1
ATOM 1493 N N . ILE A 1 191 ? -4.653 5.408 22.287 1.00 94.12 191 ILE A N 1
ATOM 1494 C CA . ILE A 1 191 ? -5.681 6.403 22.609 1.00 94.12 191 ILE A CA 1
ATOM 1495 C C . ILE A 1 191 ? -5.357 7.728 21.912 1.00 94.12 191 ILE A C 1
ATOM 1497 O O . ILE A 1 191 ? -6.242 8.361 21.343 1.00 94.12 191 ILE A O 1
ATOM 1501 N N . LEU A 1 192 ? -4.079 8.125 21.910 1.00 94.62 192 LEU A N 1
ATOM 1502 C CA . LEU A 1 192 ? -3.630 9.341 21.227 1.00 94.62 192 LEU A CA 1
ATOM 1503 C C . LEU A 1 192 ? -3.867 9.259 19.709 1.00 94.62 192 LEU A C 1
ATOM 1505 O O . LEU A 1 192 ? -4.318 10.235 19.116 1.00 94.62 192 LEU A O 1
ATOM 1509 N N . GLU A 1 193 ? -3.618 8.095 19.099 1.00 95.69 193 GLU A N 1
ATOM 1510 C CA . GLU A 1 193 ? -3.927 7.806 17.694 1.00 95.69 193 GLU A CA 1
ATOM 1511 C C . GLU A 1 193 ? -5.432 7.898 17.429 1.00 95.69 193 GLU A C 1
ATOM 1513 O O . GLU A 1 193 ? -5.824 8.606 16.507 1.00 95.69 193 GLU A O 1
ATOM 1518 N N . THR A 1 194 ? -6.271 7.288 18.277 1.00 95.56 194 THR A N 1
ATOM 1519 C CA . THR A 1 194 ? -7.738 7.370 18.175 1.00 95.56 194 THR A CA 1
ATOM 1520 C C . THR A 1 194 ? -8.245 8.816 18.185 1.00 95.56 194 THR A C 1
ATOM 1522 O O . THR A 1 194 ? -9.053 9.190 17.333 1.00 95.56 194 THR A O 1
ATOM 1525 N N . HIS A 1 195 ? -7.757 9.647 19.112 1.00 96.75 195 HIS A N 1
ATOM 1526 C CA . HIS A 1 195 ? -8.164 11.052 19.227 1.00 96.75 195 HIS A CA 1
ATOM 1527 C C . HIS A 1 195 ? -7.702 11.889 18.029 1.00 96.75 195 HIS A C 1
ATOM 1529 O O . HIS A 1 195 ? -8.486 12.625 17.432 1.00 96.75 195 HIS A O 1
ATOM 1535 N N . LEU A 1 196 ? -6.429 11.758 17.652 1.00 96.62 196 LEU A N 1
ATOM 1536 C CA . LEU A 1 196 ? -5.860 12.484 16.522 1.00 96.62 196 LEU A CA 1
ATOM 1537 C C . LEU A 1 196 ? -6.509 12.065 15.197 1.00 96.62 196 LEU A C 1
ATOM 1539 O O . LEU A 1 196 ? -6.752 12.913 14.340 1.00 96.62 196 LEU A O 1
ATOM 1543 N N . GLY A 1 197 ? -6.815 10.775 15.043 1.00 97.06 197 GLY A N 1
ATOM 1544 C CA . GLY A 1 197 ? -7.545 10.235 13.903 1.00 97.06 197 GLY A CA 1
ATOM 1545 C C . GLY A 1 197 ? -8.955 10.808 13.799 1.00 97.06 197 GLY A C 1
ATOM 1546 O O . GLY A 1 197 ? -9.394 11.129 12.700 1.00 97.06 197 GLY A O 1
ATOM 1547 N N . TRP A 1 198 ? -9.639 11.015 14.929 1.00 96.38 198 TRP A N 1
ATOM 1548 C CA . TRP A 1 198 ? -10.968 11.628 14.934 1.00 96.38 198 TRP A CA 1
ATOM 1549 C C . TRP A 1 198 ? -10.946 13.084 14.461 1.00 96.38 198 TRP A C 1
ATOM 1551 O O . TRP A 1 198 ? -11.730 13.451 13.585 1.00 96.38 198 TRP A O 1
ATOM 1561 N N . ALA A 1 199 ? -10.008 13.888 14.972 1.00 96.75 199 ALA A N 1
ATOM 1562 C CA . ALA A 1 199 ? -9.819 15.262 14.508 1.00 96.75 199 ALA A CA 1
ATOM 1563 C C . ALA A 1 199 ? -9.472 15.311 13.008 1.00 96.75 199 ALA A C 1
ATOM 1565 O O . ALA A 1 199 ? -10.056 16.087 12.254 1.00 96.75 199 ALA A O 1
ATOM 1566 N N . ALA A 1 200 ? -8.566 14.434 12.559 1.00 97.00 200 ALA A N 1
ATOM 1567 C CA . ALA A 1 200 ? -8.133 14.366 11.165 1.00 97.00 200 ALA A CA 1
ATOM 1568 C C . ALA A 1 200 ? -9.265 13.985 10.199 1.00 97.00 200 ALA A C 1
ATOM 1570 O O . ALA A 1 200 ? -9.391 14.602 9.141 1.00 97.00 200 ALA A O 1
ATOM 1571 N N . GLU A 1 201 ? -10.103 13.011 10.568 1.00 95.62 201 GLU A N 1
ATOM 1572 C CA . GLU A 1 201 ? -11.255 12.606 9.757 1.00 95.62 201 GLU A CA 1
ATOM 1573 C C . GLU A 1 201 ? -12.294 13.728 9.675 1.00 95.62 201 GLU A C 1
ATOM 1575 O O . GLU A 1 201 ? -12.743 14.077 8.584 1.00 95.62 201 GLU A O 1
ATOM 1580 N N . LYS A 1 202 ? -12.627 14.359 10.811 1.00 94.75 202 LYS A N 1
ATOM 1581 C CA . LYS A 1 202 ? -13.605 15.456 10.850 1.00 94.75 202 LYS A CA 1
ATOM 1582 C C . LYS A 1 202 ? -13.133 16.677 10.055 1.00 94.75 202 LYS A C 1
ATOM 1584 O O . LYS A 1 202 ? -13.933 17.276 9.341 1.00 94.75 202 LYS A O 1
ATOM 1589 N N . GLY A 1 203 ? -11.841 17.001 10.135 1.00 94.81 203 GLY A N 1
ATOM 1590 C CA . GLY A 1 203 ? -11.230 18.113 9.406 1.00 94.81 203 GLY A CA 1
ATOM 1591 C C . GLY A 1 203 ? -10.819 17.798 7.964 1.00 94.81 203 GLY A C 1
ATOM 1592 O O . GLY A 1 203 ? -10.380 18.697 7.245 1.00 94.81 203 GLY A O 1
ATOM 1593 N N . GLY A 1 204 ? -10.932 16.544 7.514 1.00 96.75 204 GLY A N 1
ATOM 1594 C CA . GLY A 1 204 ? -10.616 16.142 6.141 1.00 96.75 204 GLY A CA 1
ATOM 1595 C C . GLY A 1 204 ? -9.134 16.267 5.764 1.00 96.75 204 GLY A C 1
ATOM 1596 O O . GLY A 1 204 ? -8.810 16.496 4.594 1.00 96.75 204 GLY A O 1
ATOM 1597 N N . TYR A 1 205 ? -8.219 16.127 6.727 1.00 96.06 205 TYR A N 1
ATOM 1598 C CA . TYR A 1 205 ? -6.774 16.227 6.504 1.00 96.06 205 TYR A CA 1
ATOM 1599 C C . TYR A 1 205 ? -6.033 14.957 6.927 1.00 96.06 205 TYR A C 1
ATOM 1601 O O . TYR A 1 205 ? -6.548 14.085 7.615 1.00 96.06 205 TYR A O 1
ATOM 1609 N N . ARG A 1 206 ? -4.779 14.828 6.483 1.00 95.62 206 ARG A N 1
ATOM 1610 C CA . ARG A 1 206 ? -3.902 13.712 6.861 1.00 95.62 206 ARG A CA 1
ATOM 1611 C C . ARG A 1 206 ? -2.818 14.198 7.799 1.00 95.62 206 ARG A C 1
ATOM 1613 O O . ARG A 1 206 ? -2.223 15.246 7.561 1.00 95.62 206 ARG A O 1
ATOM 1620 N N . VAL A 1 207 ? -2.518 13.391 8.810 1.00 94.50 207 VAL A N 1
ATOM 1621 C CA . VAL A 1 207 ? -1.475 13.694 9.789 1.00 94.50 207 VAL A CA 1
ATOM 1622 C C . VAL A 1 207 ? -0.257 12.810 9.559 1.00 94.50 207 VAL A C 1
ATOM 1624 O O . VAL A 1 207 ? -0.373 11.611 9.314 1.00 94.50 207 VAL A O 1
ATOM 1627 N N . MET A 1 208 ? 0.923 13.418 9.651 1.00 94.25 208 MET A N 1
ATOM 1628 C CA . MET A 1 208 ? 2.207 12.729 9.687 1.00 94.25 208 MET A CA 1
ATOM 1629 C C . MET A 1 208 ? 2.856 13.024 11.036 1.00 94.25 208 MET A C 1
ATOM 1631 O O . MET A 1 208 ? 3.150 14.179 11.330 1.00 94.25 208 MET A O 1
ATOM 1635 N N . SER A 1 209 ? 3.083 11.989 11.843 1.00 93.38 209 SER A N 1
ATOM 1636 C CA . SER A 1 209 ? 3.756 12.116 13.137 1.00 93.38 209 SER A CA 1
ATOM 1637 C C . SER A 1 209 ? 5.099 11.375 13.099 1.00 93.38 209 SER A C 1
ATOM 1639 O O . SER A 1 209 ? 5.114 10.168 12.839 1.00 93.38 209 SER A O 1
ATOM 1641 N N . PRO A 1 210 ? 6.235 12.070 13.299 1.00 94.00 210 PRO A N 1
ATOM 1642 C CA . PRO A 1 210 ? 7.540 11.433 13.438 1.00 94.00 210 PRO A CA 1
ATOM 1643 C C . PRO A 1 210 ? 7.585 10.450 14.614 1.00 94.00 210 PRO A C 1
ATOM 1645 O O . PRO A 1 210 ? 6.948 10.656 15.640 1.00 94.00 210 PRO A O 1
ATOM 1648 N N . VAL A 1 211 ? 8.401 9.399 14.491 1.00 92.69 211 VAL A N 1
ATOM 1649 C CA . VAL A 1 211 ? 8.476 8.312 15.490 1.00 92.69 211 VAL A CA 1
ATOM 1650 C C . VAL A 1 211 ? 8.979 8.788 16.860 1.00 92.69 211 VAL A C 1
ATOM 1652 O O . VAL A 1 211 ? 8.551 8.258 17.881 1.00 92.69 211 VAL A O 1
ATOM 1655 N N . PHE A 1 212 ? 9.891 9.766 16.889 1.00 92.19 212 PHE A N 1
ATOM 1656 C CA . PHE A 1 212 ? 10.542 10.242 18.120 1.00 92.19 212 PHE A CA 1
ATOM 1657 C C . PHE A 1 212 ? 10.141 11.660 18.543 1.00 92.19 212 PHE A C 1
ATOM 1659 O O . PHE A 1 212 ? 10.410 12.037 19.677 1.00 92.19 212 PHE A O 1
ATOM 1666 N N . ASP A 1 213 ? 9.507 12.425 17.655 1.00 89.56 213 ASP A N 1
ATOM 1667 C CA . ASP A 1 213 ? 9.050 13.797 17.910 1.00 89.56 213 ASP A CA 1
ATOM 1668 C C . ASP A 1 213 ? 7.582 13.899 17.491 1.00 89.56 213 ASP A C 1
ATOM 1670 O O . ASP A 1 213 ? 7.228 14.404 16.424 1.00 89.56 213 ASP A O 1
ATOM 1674 N N . GLY A 1 214 ? 6.748 13.214 18.273 1.00 88.31 214 GLY A N 1
ATOM 1675 C CA . GLY A 1 214 ? 5.338 13.015 17.974 1.00 88.31 214 GLY A CA 1
ATOM 1676 C C . GLY A 1 214 ? 4.481 14.249 18.256 1.00 88.31 214 GLY A C 1
ATOM 1677 O O . GLY A 1 214 ? 4.931 15.243 18.820 1.00 88.31 214 GLY A O 1
ATOM 1678 N N . VAL A 1 215 ? 3.201 14.168 17.892 1.00 91.25 215 VAL A N 1
ATOM 1679 C CA . VAL A 1 215 ? 2.241 15.231 18.215 1.00 91.25 215 VAL A CA 1
ATOM 1680 C C . VAL A 1 215 ? 2.005 15.258 19.727 1.00 91.25 215 VAL A C 1
ATOM 1682 O O . VAL A 1 215 ? 1.697 14.231 20.333 1.00 91.25 215 VAL A O 1
ATOM 1685 N N . LEU A 1 216 ? 2.147 16.434 20.341 1.00 93.56 216 LEU A N 1
ATOM 1686 C CA . LEU A 1 216 ? 1.900 16.616 21.770 1.00 93.56 216 LEU A CA 1
ATOM 1687 C C . LEU A 1 216 ? 0.405 16.484 22.083 1.00 93.56 216 LEU A C 1
ATOM 1689 O O . LEU A 1 216 ? -0.438 16.949 21.321 1.00 93.56 216 LEU A O 1
ATOM 1693 N N . GLU A 1 217 ? 0.071 15.943 23.258 1.00 93.31 217 GLU A N 1
ATOM 1694 C CA . GLU A 1 217 ? -1.322 15.814 23.720 1.00 93.31 217 GLU A CA 1
ATOM 1695 C C . GLU A 1 217 ? -2.069 17.155 23.679 1.00 93.31 217 GLU A C 1
ATOM 1697 O O . GLU A 1 217 ? -3.230 17.210 23.281 1.00 93.31 217 GLU A O 1
ATOM 1702 N N . LYS A 1 218 ? -1.388 18.250 24.043 1.00 95.50 218 LYS A N 1
ATOM 1703 C CA . LYS A 1 218 ? -1.955 19.600 23.983 1.00 95.50 218 LYS A CA 1
ATOM 1704 C C . LYS A 1 218 ? -2.406 19.960 22.566 1.00 95.50 218 LYS A C 1
ATOM 1706 O O . LYS A 1 218 ? -3.513 20.447 22.394 1.00 95.50 218 LYS A O 1
ATOM 1711 N N . THR A 1 219 ? -1.583 19.658 21.566 1.00 94.94 219 THR A N 1
ATOM 1712 C CA . THR A 1 219 ? -1.911 19.897 20.159 1.00 94.94 219 THR A CA 1
ATOM 1713 C C . THR A 1 219 ? -3.070 19.016 19.703 1.00 94.94 219 THR A C 1
ATOM 1715 O O . THR A 1 219 ? -3.932 19.486 18.979 1.00 94.94 219 THR A O 1
ATOM 1718 N N . ILE A 1 220 ? -3.155 17.761 20.160 1.00 96.06 220 ILE A N 1
ATOM 1719 C CA . ILE A 1 220 ? -4.311 16.897 19.851 1.00 96.06 220 ILE A CA 1
ATOM 1720 C C . ILE A 1 220 ? -5.605 17.503 20.413 1.00 96.06 220 ILE A C 1
ATOM 1722 O O . ILE A 1 220 ? -6.621 17.507 19.728 1.00 96.06 220 ILE A O 1
ATOM 1726 N N . LYS A 1 221 ? -5.567 18.043 21.636 1.00 96.06 221 LYS A N 1
ATOM 1727 C CA . LYS A 1 221 ? -6.709 18.731 22.259 1.00 96.06 221 LYS A CA 1
ATOM 1728 C C . LYS A 1 221 ? -7.123 19.987 21.494 1.00 96.06 221 LYS A C 1
ATOM 1730 O O . LYS A 1 221 ? -8.311 20.158 21.254 1.00 96.06 221 LYS A O 1
ATOM 1735 N N . GLU A 1 222 ? -6.155 20.809 21.090 1.00 96.12 222 GLU A N 1
ATOM 1736 C CA . GLU A 1 222 ? -6.384 21.994 20.249 1.00 96.12 222 GLU A CA 1
ATOM 1737 C C . GLU A 1 222 ? -7.036 21.592 18.912 1.00 96.12 222 GLU A C 1
ATOM 1739 O O . GLU A 1 222 ? -8.043 22.169 18.524 1.00 96.12 222 GLU A O 1
ATOM 1744 N N . LEU A 1 223 ? -6.545 20.530 18.262 1.00 96.06 223 LEU A N 1
ATOM 1745 C CA . LEU A 1 223 ? -7.122 20.021 17.012 1.00 96.06 223 LEU A CA 1
ATOM 1746 C C . LEU A 1 223 ? -8.540 19.454 17.185 1.00 96.06 223 LEU A C 1
ATOM 1748 O O . LEU A 1 223 ? -9.358 19.598 16.285 1.00 96.06 223 LEU A O 1
ATOM 1752 N N . LEU A 1 224 ? -8.847 18.792 18.305 1.00 96.50 224 LEU A N 1
ATOM 1753 C CA . LEU A 1 224 ? -10.213 18.338 18.593 1.00 96.50 224 LEU A CA 1
ATOM 1754 C C . LEU A 1 224 ? -11.158 19.533 18.771 1.00 96.50 224 LEU A C 1
ATOM 1756 O O . LEU A 1 224 ? -12.241 19.543 18.191 1.00 96.50 224 LEU A O 1
ATOM 1760 N N . GLU A 1 225 ? -10.729 20.544 19.528 1.00 96.38 225 GLU A N 1
ATOM 1761 C CA . GLU A 1 225 ? -11.499 21.768 19.762 1.00 96.38 225 GLU A CA 1
ATOM 1762 C C . GLU A 1 225 ? -11.753 22.539 18.457 1.00 96.38 225 GLU A C 1
ATOM 1764 O O . GLU A 1 225 ? -12.878 22.956 18.204 1.00 96.38 225 GLU A O 1
ATOM 1769 N N . GLU A 1 226 ? -10.750 22.643 17.579 1.00 95.81 226 GLU A N 1
ATOM 1770 C CA . GLU A 1 226 ? -10.879 23.260 16.250 1.00 95.81 226 GLU A CA 1
ATOM 1771 C C . GLU A 1 226 ? -11.922 22.579 15.347 1.00 95.81 226 GLU A C 1
ATOM 1773 O O . GLU A 1 226 ? -12.427 23.213 14.421 1.00 95.81 226 GLU A O 1
ATOM 1778 N N . GLN A 1 227 ? -12.227 21.298 15.583 1.00 95.81 227 GLN A N 1
ATOM 1779 C CA . GLN A 1 227 ? -13.204 20.521 14.809 1.00 95.81 227 GLN A CA 1
ATOM 1780 C C . GLN A 1 227 ? -14.551 20.344 15.531 1.00 95.81 227 GLN A C 1
ATOM 1782 O O . GLN A 1 227 ? -15.330 19.463 15.156 1.00 95.81 227 GLN A O 1
ATOM 1787 N N . ASP A 1 228 ? -14.822 21.150 16.566 1.00 93.88 228 ASP A N 1
ATOM 1788 C CA . ASP A 1 228 ? -16.019 21.065 17.415 1.00 93.88 228 ASP A CA 1
ATOM 1789 C C . ASP A 1 228 ? -16.209 19.670 18.056 1.00 93.88 228 ASP A C 1
ATOM 1791 O O . ASP A 1 228 ? -17.332 19.198 18.262 1.00 93.88 228 ASP A O 1
ATOM 1795 N N . LEU A 1 229 ? -15.103 18.981 18.365 1.00 94.19 229 LEU A N 1
ATOM 1796 C CA . LEU A 1 229 ? -15.102 17.677 19.031 1.00 94.19 229 LEU A CA 1
ATOM 1797 C C . LEU A 1 229 ? -14.804 17.809 20.536 1.00 94.19 229 LEU A C 1
ATOM 1799 O O . LEU A 1 229 ? -14.111 18.736 20.965 1.00 94.19 229 LEU A O 1
ATOM 1803 N N . PRO A 1 230 ? -15.268 16.860 21.373 1.00 93.88 230 PRO A N 1
ATOM 1804 C CA . PRO A 1 230 ? -14.962 16.865 22.800 1.00 93.88 230 PRO A CA 1
ATOM 1805 C C . PRO A 1 230 ? -13.453 16.794 23.065 1.00 93.88 230 PRO A C 1
ATOM 1807 O O . PRO A 1 230 ? -12.785 15.845 22.657 1.00 93.88 230 PRO A O 1
ATOM 1810 N N . ILE A 1 231 ? -12.924 17.746 23.840 1.00 92.94 231 ILE A N 1
ATOM 1811 C CA . ILE A 1 231 ? -11.483 17.873 24.149 1.00 92.94 231 ILE A CA 1
ATOM 1812 C C . ILE A 1 231 ? -10.915 16.610 24.828 1.00 92.94 231 ILE A C 1
ATOM 1814 O O . ILE A 1 231 ? -9.736 16.282 24.694 1.00 92.94 231 ILE A O 1
ATOM 1818 N N . ILE A 1 232 ? -11.752 15.880 25.570 1.00 91.50 232 ILE A N 1
ATOM 1819 C CA . ILE A 1 232 ? -11.369 14.648 26.280 1.00 91.50 232 ILE A CA 1
ATOM 1820 C C . ILE A 1 232 ? -11.359 13.428 25.331 1.00 91.50 232 ILE A C 1
ATOM 1822 O O . ILE A 1 232 ? -10.866 12.365 25.707 1.00 91.50 232 ILE A O 1
ATOM 1826 N N . GLY A 1 233 ? -11.860 13.570 24.097 1.00 91.25 233 GLY A N 1
ATOM 1827 C CA . GLY A 1 233 ? -11.976 12.486 23.116 1.00 91.25 233 GLY A CA 1
ATOM 1828 C C . GLY A 1 233 ? -13.028 11.439 23.490 1.00 91.25 233 GLY A C 1
ATOM 1829 O O . GLY A 1 233 ? -12.969 10.297 23.037 1.00 91.25 233 GLY A O 1
ATOM 1830 N N . LYS A 1 234 ? -13.981 11.814 24.349 1.00 94.69 234 LYS A N 1
ATOM 1831 C CA . LYS A 1 234 ? -15.101 10.980 24.787 1.00 94.69 234 LYS A CA 1
ATOM 1832 C C . LYS A 1 234 ? -16.425 11.587 24.351 1.00 94.69 234 LYS A C 1
ATOM 1834 O O . LYS A 1 234 ? -16.548 12.805 24.299 1.00 94.69 234 LYS A O 1
ATOM 1839 N N . THR A 1 235 ? -17.399 10.742 24.045 1.00 94.69 235 THR A N 1
ATOM 1840 C CA . THR A 1 235 ? -18.757 11.170 23.705 1.00 94.69 235 THR A CA 1
ATOM 1841 C C . THR A 1 235 ? -19.790 10.176 24.224 1.00 94.69 235 THR A C 1
ATOM 1843 O O . THR A 1 235 ? -19.465 9.030 24.548 1.00 94.69 235 THR A O 1
ATOM 1846 N N . ALA A 1 236 ? -21.039 10.622 24.304 1.00 95.56 236 ALA A N 1
ATOM 1847 C CA . ALA A 1 236 ? -22.169 9.759 24.590 1.00 95.56 236 ALA A CA 1
ATOM 1848 C C . ALA A 1 236 ? -22.422 8.805 23.414 1.00 95.56 236 ALA A C 1
ATOM 1850 O O . ALA A 1 236 ? -22.504 9.225 22.258 1.00 95.56 236 ALA A O 1
ATOM 1851 N N . LEU A 1 237 ? -22.580 7.523 23.732 1.00 96.62 237 LEU A N 1
ATOM 1852 C CA . LEU A 1 237 ? -23.040 6.505 22.795 1.00 96.62 237 LEU A CA 1
ATOM 1853 C C . LEU A 1 237 ? -24.416 5.996 23.228 1.00 96.62 237 LEU A C 1
ATOM 1855 O O . LEU A 1 237 ? -24.754 6.012 24.414 1.00 96.62 237 LEU A O 1
ATOM 1859 N N . TYR A 1 238 ? -25.171 5.507 22.255 1.00 97.25 238 TYR A N 1
ATOM 1860 C CA . TYR A 1 238 ? -26.468 4.874 22.444 1.00 97.25 238 TYR A CA 1
ATOM 1861 C C . TYR A 1 238 ? -26.362 3.395 22.071 1.00 97.25 238 TYR A C 1
ATOM 1863 O O . TYR A 1 238 ? -25.664 3.042 21.116 1.00 97.25 238 TYR A O 1
ATOM 1871 N N . ASP A 1 239 ? -27.019 2.520 22.827 1.00 97.06 239 ASP A N 1
ATOM 1872 C CA . ASP A 1 239 ? -27.087 1.091 22.523 1.00 97.06 239 ASP A CA 1
ATOM 1873 C C . ASP A 1 239 ? -27.979 0.870 21.290 1.00 97.06 239 ASP A C 1
ATOM 1875 O O . ASP A 1 239 ? -29.159 1.218 21.302 1.00 97.06 239 ASP A O 1
ATOM 1879 N N . GLY A 1 240 ? -27.438 0.264 20.228 1.00 95.56 240 GLY A N 1
ATOM 1880 C CA . GLY A 1 240 ? -28.185 -0.047 19.001 1.00 95.56 240 GLY A CA 1
ATOM 1881 C C . GLY A 1 240 ? -29.403 -0.952 19.226 1.00 95.56 240 GLY A C 1
ATOM 1882 O O . GLY A 1 240 ? -30.373 -0.895 18.475 1.00 95.56 240 GLY A O 1
ATOM 1883 N N . ARG A 1 241 ? -29.410 -1.753 20.299 1.00 95.56 241 ARG A N 1
ATOM 1884 C CA . ARG A 1 241 ? -30.497 -2.702 20.583 1.00 95.56 241 ARG A CA 1
ATOM 1885 C C . ARG A 1 241 ? -31.653 -2.110 21.367 1.00 95.56 241 ARG A C 1
ATOM 1887 O O . ARG A 1 241 ? -32.792 -2.532 21.171 1.00 95.56 241 ARG A O 1
ATOM 1894 N N . THR A 1 242 ? -31.367 -1.207 22.299 1.00 96.38 242 THR A N 1
ATOM 1895 C CA . THR A 1 242 ? -32.379 -0.637 23.203 1.00 96.38 242 THR A CA 1
ATOM 1896 C C . THR A 1 242 ? -32.682 0.825 22.888 1.00 96.38 242 THR A C 1
ATOM 1898 O O . THR A 1 242 ? -33.769 1.300 23.204 1.00 96.38 242 THR A O 1
ATOM 1901 N N . GLY A 1 243 ? -31.748 1.533 22.249 1.00 94.25 243 GLY A N 1
ATOM 1902 C CA . GLY A 1 243 ? -31.786 2.979 22.046 1.00 94.25 243 GLY A CA 1
ATOM 1903 C C . GLY A 1 243 ? -31.431 3.787 23.298 1.00 94.25 243 GLY A C 1
ATOM 1904 O O . GLY A 1 243 ? -31.479 5.016 23.258 1.00 94.25 243 GLY A O 1
ATOM 1905 N N . GLU A 1 244 ? -31.093 3.131 24.410 1.00 96.50 244 GLU A N 1
ATOM 1906 C CA . GLU A 1 244 ? -30.730 3.798 25.660 1.00 96.50 244 GLU A CA 1
ATOM 1907 C C . GLU A 1 244 ? -29.298 4.343 25.596 1.00 96.50 244 GLU A C 1
ATOM 1909 O O . GLU A 1 244 ? -28.420 3.774 24.947 1.00 96.50 244 GLU A O 1
ATOM 1914 N N . ILE A 1 245 ? -29.062 5.465 26.274 1.00 97.06 245 ILE A N 1
ATOM 1915 C CA . ILE A 1 245 ? -27.726 6.049 26.421 1.00 97.06 245 ILE A CA 1
ATOM 1916 C C . ILE A 1 245 ? -26.903 5.228 27.423 1.00 97.06 245 ILE A C 1
ATOM 1918 O O . ILE A 1 245 ? -27.437 4.777 28.436 1.00 97.06 245 ILE A O 1
ATOM 1922 N N . PHE A 1 246 ? -25.606 5.043 27.165 1.00 95.81 246 PHE A N 1
ATOM 1923 C CA . PHE A 1 246 ? -24.708 4.438 28.156 1.00 95.81 246 PHE A CA 1
ATOM 1924 C C . PHE A 1 246 ? -24.478 5.372 29.354 1.00 95.81 246 PHE A C 1
ATOM 1926 O O . PHE A 1 246 ? -24.448 6.591 29.201 1.00 95.81 246 PHE A O 1
ATOM 1933 N N . ASP A 1 247 ? -24.247 4.787 30.535 1.00 95.38 247 ASP A N 1
ATOM 1934 C CA . ASP A 1 247 ? -24.042 5.535 31.787 1.00 95.38 247 ASP A CA 1
ATOM 1935 C C . ASP A 1 247 ? -22.806 6.453 31.757 1.00 95.38 247 ASP A C 1
ATOM 1937 O O . ASP A 1 247 ? -22.795 7.517 32.372 1.00 95.38 247 ASP A O 1
ATOM 1941 N N . GLU A 1 248 ? -21.758 6.040 31.041 1.00 94.50 248 GLU A N 1
ATOM 1942 C CA . GLU A 1 248 ? -20.465 6.723 30.976 1.00 94.50 248 GLU A CA 1
ATOM 1943 C C . GLU A 1 248 ? -20.109 7.082 29.533 1.00 94.50 248 GLU A C 1
ATOM 1945 O O . GLU A 1 248 ? -20.344 6.308 28.600 1.00 94.50 248 GLU A O 1
ATOM 1950 N N . GLU A 1 249 ? -19.459 8.231 29.350 1.00 94.44 249 GLU A N 1
ATOM 1951 C CA . GLU A 1 249 ? -18.951 8.625 28.039 1.00 94.44 249 GLU A CA 1
ATOM 1952 C C . GLU A 1 249 ? -17.809 7.706 27.583 1.00 94.44 249 GLU A C 1
ATOM 1954 O O . GLU A 1 249 ? -16.870 7.383 28.329 1.00 94.44 249 GLU A O 1
ATOM 1959 N N . VAL A 1 250 ? -17.854 7.335 26.306 1.00 95.56 250 VAL A N 1
ATOM 1960 C CA . VAL A 1 250 ? -16.952 6.355 25.702 1.00 95.56 250 VAL A CA 1
ATOM 1961 C C . VAL A 1 250 ? -15.961 7.063 24.787 1.00 95.56 250 VAL A C 1
ATOM 1963 O O . VAL A 1 250 ? -16.306 8.009 24.081 1.00 95.56 250 VAL A O 1
ATOM 1966 N N . THR A 1 251 ? -14.709 6.602 24.785 1.00 95.38 251 THR A N 1
ATOM 1967 C CA . THR A 1 251 ? -13.707 7.069 23.821 1.00 95.38 251 THR A CA 1
ATOM 1968 C C . THR A 1 251 ? -14.036 6.535 22.430 1.00 95.38 251 THR A C 1
ATOM 1970 O O . THR A 1 251 ? -14.051 5.321 22.222 1.00 95.38 251 THR A O 1
ATOM 1973 N N . VAL A 1 252 ? -14.261 7.445 21.486 1.00 94.81 252 VAL A N 1
ATOM 1974 C CA . VAL A 1 252 ? -14.553 7.153 20.075 1.00 94.81 252 VAL A CA 1
ATOM 1975 C C . VAL A 1 252 ? -13.471 7.805 19.212 1.00 94.81 252 VAL A C 1
ATOM 1977 O O . VAL A 1 252 ? -12.798 8.735 19.647 1.00 94.81 252 VAL A O 1
ATOM 1980 N N . GLY A 1 253 ? -13.242 7.282 18.011 1.00 95.50 253 GLY A N 1
ATOM 1981 C CA . GLY A 1 253 ? -12.325 7.873 17.042 1.00 95.50 253 GLY A CA 1
ATOM 1982 C C . GLY A 1 253 ? -11.819 6.857 16.029 1.00 95.50 253 GLY A C 1
ATOM 1983 O O . GLY A 1 253 ? -12.356 5.755 15.920 1.00 95.50 253 GLY A O 1
ATOM 1984 N N . TYR A 1 254 ? -10.767 7.229 15.304 1.00 95.31 254 TYR A N 1
ATOM 1985 C CA . TYR A 1 254 ? -10.246 6.453 14.178 1.00 95.31 254 TYR A CA 1
ATOM 1986 C C . TYR A 1 254 ? -8.853 5.912 14.480 1.00 95.31 254 TYR A C 1
ATOM 1988 O O . TYR A 1 254 ? -7.982 6.654 14.928 1.00 95.31 254 TYR A O 1
ATOM 1996 N N . ILE A 1 255 ? -8.650 4.617 14.226 1.00 90.94 255 ILE A N 1
ATOM 1997 C CA . ILE A 1 255 ? -7.409 3.876 14.496 1.00 90.94 255 ILE A CA 1
ATOM 1998 C C . ILE A 1 255 ? -6.896 3.159 13.247 1.00 90.94 255 ILE A C 1
ATOM 2000 O O . ILE A 1 255 ? -7.726 2.658 12.460 1.00 90.94 255 ILE A O 1
#

Solvent-accessible surface area (backbone atoms only — not comparable to full-atom values): 15309 Å² total; per-residue (Å²): 116,70,63,65,56,49,51,53,48,52,46,50,51,51,52,52,51,48,53,52,52,52,50,53,52,50,53,51,50,52,50,54,53,46,66,69,47,49,73,43,63,41,90,56,57,31,24,31,67,88,79,62,46,75,77,40,68,45,66,49,64,43,45,74,70,51,38,67,75,67,40,50,65,38,55,74,69,70,37,59,43,64,58,72,77,55,39,57,51,51,49,52,54,50,50,52,49,52,53,53,49,53,52,52,52,52,52,50,49,53,54,47,50,48,62,72,72,49,82,92,64,61,93,94,56,92,79,87,84,88,84,89,83,87,79,92,81,75,94,50,72,68,42,77,48,68,56,94,70,71,53,70,51,57,40,84,73,86,76,60,70,69,61,27,45,20,38,92,87,67,55,57,59,94,77,90,77,75,70,73,63,35,74,78,68,65,38,61,65,50,56,55,43,16,39,44,34,35,29,26,61,75,65,74,51,86,87,86,67,50,95,87,67,55,82,51,70,68,56,44,32,52,46,17,48,77,58,80,38,54,63,85,34,42,42,66,39,27,38,38,80,78,67,46,68,57,96,60,69,41,79,59,62,35,125

Radius of gyration: 35.27 Å; Cα contacts (8 Å, |Δi|>4): 252; chains: 1; bounding box: 71×68×80 Å

Organism: NCBI:txid412755